Protein AF-A0A7S4UQV1-F1 (afdb_monomer_lite)

Secondary structure (DSSP, 8-state):
--GGGS-HHHHTT----HHHHHHHHHHHHHHHHS-TTS-SSTT--HHHHHHHHHTT-------TTS-HHHHHHHHHHT-SSGGGSPPHHHHHHHHHHHHT-HHHHHHHHHS--S-------HHHHHHHHTT---PPP--S--EEEEEEEEE---TT--HHHHHHHHHHHHHHHHHHHHHTTPEEEE-SSTTEEEEEESSSS--S-HHHHHHHHHHHHHHHHHHHHHHH-EEEEEE-

Structure (mmCIF, N/CA/C/O backbone):
data_AF-A0A7S4UQV1-F1
#
_entry.id   AF-A0A7S4UQV1-F1
#
loop_
_atom_site.group_PDB
_atom_site.id
_atom_site.type_symbol
_atom_site.label_atom_id
_atom_site.label_alt_id
_atom_site.label_comp_id
_atom_site.label_asym_id
_atom_site.label_entity_id
_atom_site.label_seq_id
_atom_site.pdbx_PDB_ins_code
_atom_site.Cartn_x
_atom_site.Cartn_y
_atom_site.Cartn_z
_atom_site.occupancy
_atom_site.B_iso_or_equiv
_atom_site.auth_seq_id
_atom_site.auth_comp_id
_atom_site.auth_asym_id
_atom_site.auth_atom_id
_atom_site.pdbx_PDB_model_num
ATOM 1 N N . LEU A 1 1 ? 15.194 6.986 0.035 1.00 48.56 1 LEU A N 1
ATOM 2 C CA . LEU A 1 1 ? 14.826 6.617 -1.350 1.00 48.56 1 LEU A CA 1
ATOM 3 C C . LEU A 1 1 ? 1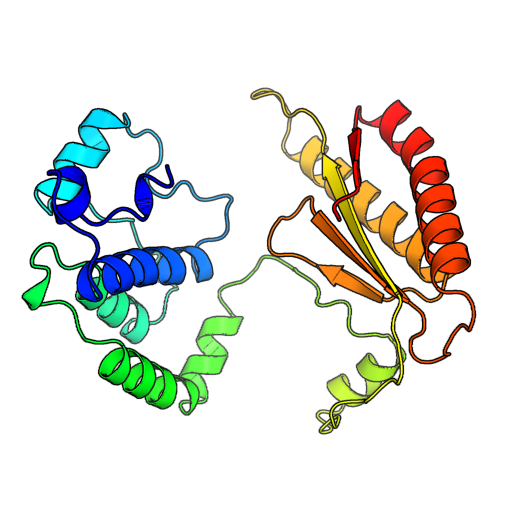4.254 5.204 -1.327 1.00 48.56 1 LEU A C 1
ATOM 5 O O . LEU A 1 1 ? 14.754 4.405 -0.539 1.00 48.56 1 LEU A O 1
ATOM 9 N N . PRO A 1 2 ? 13.208 4.894 -2.108 1.00 67.12 2 PRO A N 1
ATOM 10 C CA . PRO A 1 2 ? 12.663 3.543 -2.220 1.00 67.12 2 PRO A CA 1
ATOM 11 C C . PRO A 1 2 ? 13.603 2.674 -3.075 1.00 67.12 2 PRO A C 1
ATOM 13 O O . PRO A 1 2 ? 13.333 2.406 -4.243 1.00 67.12 2 PRO A O 1
ATOM 16 N N . PHE A 1 3 ? 14.737 2.265 -2.497 1.00 78.88 3 PHE A N 1
ATOM 17 C CA . PHE A 1 3 ? 15.844 1.626 -3.222 1.00 78.88 3 PHE A CA 1
ATOM 18 C C . PHE A 1 3 ? 15.418 0.393 -4.038 1.00 78.88 3 PHE A C 1
ATOM 20 O O . PHE A 1 3 ? 15.924 0.188 -5.133 1.00 78.88 3 PHE A O 1
ATOM 27 N N . TRP A 1 4 ? 14.439 -0.380 -3.560 1.00 85.06 4 TRP A N 1
ATOM 28 C CA . TRP A 1 4 ? 13.970 -1.605 -4.223 1.00 85.06 4 TRP A CA 1
ATOM 29 C C . TRP A 1 4 ? 13.100 -1.372 -5.462 1.00 85.06 4 TRP A C 1
ATOM 31 O O . TRP A 1 4 ? 13.071 -2.214 -6.353 1.00 85.06 4 TRP A O 1
ATOM 41 N N . TRP A 1 5 ? 12.431 -0.221 -5.545 1.00 88.88 5 TRP A N 1
ATOM 42 C CA . TRP A 1 5 ? 11.621 0.185 -6.700 1.00 88.88 5 TRP A CA 1
ATOM 43 C C . TRP A 1 5 ? 12.443 0.977 -7.720 1.00 88.88 5 TRP A C 1
ATOM 45 O O . TRP A 1 5 ? 11.931 1.358 -8.768 1.00 88.88 5 TRP A O 1
ATOM 55 N N . THR A 1 6 ? 13.712 1.255 -7.410 1.00 88.50 6 THR A N 1
ATOM 56 C CA . THR A 1 6 ? 14.593 2.022 -8.286 1.00 88.50 6 THR A CA 1
ATOM 57 C C . THR A 1 6 ? 15.119 1.112 -9.391 1.00 88.50 6 THR A C 1
ATOM 59 O O . THR A 1 6 ? 15.735 0.084 -9.116 1.00 88.50 6 THR A O 1
ATOM 62 N N . ALA A 1 7 ? 14.860 1.488 -10.642 1.00 91.50 7 ALA A N 1
ATOM 63 C CA . ALA A 1 7 ? 15.298 0.721 -11.799 1.00 91.50 7 ALA A CA 1
ATOM 64 C C . ALA A 1 7 ? 16.839 0.659 -11.895 1.00 91.50 7 ALA A C 1
ATOM 66 O O . ALA A 1 7 ? 17.503 1.625 -11.501 1.00 91.50 7 ALA A O 1
ATOM 67 N N . PRO A 1 8 ? 17.419 -0.431 -12.438 1.00 92.75 8 PRO A N 1
ATOM 68 C CA . PRO A 1 8 ? 18.864 -0.614 -12.592 1.00 92.75 8 PRO A CA 1
ATOM 69 C C . PRO A 1 8 ? 19.593 0.604 -13.166 1.00 92.75 8 PRO A C 1
ATOM 71 O O . PRO A 1 8 ? 20.590 1.053 -12.610 1.00 92.75 8 PRO A O 1
ATOM 74 N N . GLU A 1 9 ? 19.047 1.193 -14.228 1.00 92.69 9 GLU A N 1
ATOM 75 C CA . GLU A 1 9 ? 19.631 2.345 -14.909 1.00 92.69 9 GLU A CA 1
ATOM 76 C C . GLU A 1 9 ? 19.665 3.616 -14.044 1.00 92.69 9 GLU A C 1
ATOM 78 O O . GLU A 1 9 ? 20.564 4.440 -14.193 1.00 92.69 9 GLU A O 1
ATOM 83 N N . LEU A 1 10 ? 18.727 3.770 -13.103 1.00 88.75 10 LEU A N 1
ATOM 84 C CA . LEU A 1 10 ? 18.709 4.897 -12.166 1.00 88.75 10 LEU A CA 1
ATOM 85 C C . LEU A 1 10 ? 19.740 4.714 -11.049 1.00 88.75 10 LEU A C 1
ATOM 87 O O . LEU A 1 10 ? 20.306 5.694 -10.566 1.00 88.75 10 LEU A O 1
ATOM 91 N N . LEU A 1 11 ? 20.028 3.466 -10.667 1.00 87.75 11 LEU A N 1
ATOM 92 C CA . LEU A 1 11 ? 21.093 3.148 -9.711 1.00 87.75 11 LEU A CA 1
ATOM 93 C C . LEU A 1 11 ? 22.495 3.448 -10.277 1.00 87.75 11 LEU A C 1
ATOM 95 O O . LEU A 1 11 ? 23.429 3.641 -9.501 1.00 87.75 11 LEU A O 1
ATOM 99 N N . ASP A 1 12 ? 22.637 3.522 -11.604 1.00 87.38 12 ASP A N 1
ATOM 100 C CA . ASP A 1 12 ? 23.856 3.945 -12.312 1.00 87.38 12 ASP A CA 1
ATOM 101 C C . ASP A 1 12 ? 23.902 5.452 -12.633 1.00 87.38 12 ASP A C 1
ATOM 103 O O . ASP A 1 12 ? 24.779 5.916 -13.361 1.00 87.38 12 ASP A O 1
ATOM 107 N N . GLY A 1 13 ? 22.983 6.247 -12.074 1.00 84.50 13 GLY A N 1
ATOM 108 C CA . GLY A 1 13 ? 22.935 7.696 -12.300 1.00 84.50 13 GLY A CA 1
ATOM 109 C C . GLY A 1 13 ? 22.272 8.102 -13.619 1.00 84.50 13 GLY A C 1
ATOM 110 O O . GLY A 1 13 ? 22.468 9.227 -14.082 1.00 84.50 13 GLY A O 1
ATOM 111 N N . GLY A 1 14 ? 21.494 7.202 -14.227 1.00 87.75 14 GLY A N 1
ATOM 112 C CA . GLY A 1 14 ? 20.615 7.514 -15.349 1.00 87.75 14 GLY A CA 1
ATOM 113 C C . GLY A 1 14 ? 19.461 8.450 -14.971 1.00 87.75 14 GLY A C 1
ATOM 114 O O . GLY A 1 14 ? 19.306 8.868 -13.824 1.00 87.75 14 GLY A O 1
ATOM 115 N N . MET A 1 15 ? 18.635 8.786 -15.963 1.00 86.38 15 MET A N 1
ATOM 116 C CA . MET A 1 15 ? 17.478 9.670 -15.788 1.00 86.38 15 MET A CA 1
ATOM 117 C C . MET A 1 15 ? 16.171 8.882 -15.734 1.00 86.38 15 MET A C 1
ATOM 119 O O . MET A 1 15 ? 16.029 7.845 -16.384 1.00 86.38 15 MET A O 1
ATOM 123 N N . GLU A 1 16 ? 15.207 9.417 -14.986 1.00 87.44 16 GLU A N 1
ATOM 124 C CA . GLU A 1 16 ? 13.841 8.897 -14.912 1.00 87.44 16 GLU A CA 1
ATOM 125 C C . GLU A 1 16 ? 13.202 8.827 -16.305 1.00 87.44 16 GLU A C 1
ATOM 127 O O . GLU A 1 16 ? 13.374 9.711 -17.149 1.00 87.44 16 GLU A O 1
ATOM 132 N N . SER A 1 17 ? 12.468 7.747 -16.555 1.00 88.56 17 SER A N 1
ATOM 133 C CA . SER A 1 17 ? 11.806 7.481 -17.827 1.00 88.56 17 SER A CA 1
ATOM 134 C C . SER A 1 17 ? 10.557 6.625 -17.628 1.00 88.56 17 SER A C 1
ATOM 136 O O . SER A 1 17 ? 10.379 5.965 -16.606 1.00 88.56 17 SER A O 1
ATOM 138 N N . THR A 1 18 ? 9.718 6.525 -18.659 1.00 90.75 18 THR A N 1
ATOM 139 C CA . THR A 1 18 ? 8.580 5.593 -18.624 1.00 90.75 18 THR A CA 1
ATOM 140 C C . THR A 1 18 ? 9.029 4.143 -18.404 1.00 90.75 18 THR A C 1
ATOM 142 O O . THR A 1 18 ? 8.316 3.371 -17.773 1.00 90.75 18 THR A O 1
ATOM 145 N N . ALA A 1 19 ? 10.217 3.756 -18.879 1.00 90.88 19 ALA A N 1
ATOM 146 C CA . ALA A 1 19 ? 10.743 2.412 -18.657 1.00 90.88 19 ALA A CA 1
ATOM 147 C C . ALA A 1 19 ? 11.152 2.182 -17.193 1.00 90.88 19 ALA A C 1
ATOM 149 O O . ALA A 1 19 ? 10.976 1.070 -16.686 1.00 90.88 19 ALA A O 1
ATOM 150 N N . SER A 1 20 ? 11.658 3.206 -16.495 1.00 89.50 20 SER A N 1
ATOM 151 C CA . SER A 1 20 ? 11.947 3.099 -15.059 1.00 89.50 20 SER A CA 1
ATOM 152 C C . SER A 1 20 ? 10.664 3.014 -14.230 1.00 89.50 20 SER A C 1
ATOM 154 O O . SER A 1 20 ? 10.618 2.257 -13.262 1.00 89.50 20 SER A O 1
ATOM 156 N N . ASP A 1 21 ? 9.593 3.694 -14.653 1.00 89.50 21 ASP A N 1
ATOM 157 C CA . ASP A 1 21 ? 8.272 3.569 -14.021 1.00 89.50 21 ASP A CA 1
ATOM 158 C C . ASP A 1 21 ? 7.690 2.158 -14.192 1.00 89.50 21 ASP A C 1
ATOM 160 O O . ASP A 1 21 ? 7.108 1.606 -13.259 1.00 89.50 21 ASP A O 1
ATOM 164 N N . VAL A 1 22 ? 7.877 1.539 -15.363 1.00 93.38 22 VAL A N 1
ATOM 165 C CA . VAL A 1 22 ? 7.459 0.148 -15.615 1.00 93.38 22 VAL A CA 1
ATOM 166 C C . VAL A 1 22 ? 8.206 -0.835 -14.708 1.00 93.38 22 VAL A C 1
ATOM 168 O O . VAL A 1 22 ? 7.600 -1.780 -14.199 1.00 93.38 22 VAL A O 1
ATOM 171 N N . TYR A 1 23 ? 9.493 -0.598 -14.441 1.00 93.88 23 TYR A N 1
ATOM 172 C CA . TYR A 1 23 ? 10.240 -1.399 -13.470 1.00 93.88 23 TYR A CA 1
ATOM 173 C C . TYR A 1 23 ? 9.646 -1.265 -12.064 1.00 93.88 23 TYR A C 1
ATOM 175 O O . TYR A 1 23 ? 9.352 -2.272 -11.419 1.00 93.88 23 TYR A O 1
ATOM 183 N N . ALA A 1 24 ? 9.417 -0.031 -11.601 1.00 90.38 24 ALA A N 1
ATOM 184 C CA . ALA A 1 24 ? 8.807 0.218 -10.296 1.00 90.38 24 ALA A CA 1
ATOM 185 C C . ALA A 1 24 ? 7.421 -0.441 -10.188 1.00 90.38 24 ALA A C 1
ATOM 187 O O . ALA A 1 24 ? 7.096 -1.038 -9.161 1.00 90.38 24 ALA A O 1
ATOM 188 N N . TYR A 1 25 ? 6.644 -0.412 -11.274 1.00 91.00 25 TYR A N 1
ATOM 189 C CA . TYR A 1 25 ? 5.347 -1.073 -11.367 1.00 91.00 25 TYR A CA 1
ATOM 190 C C . TYR A 1 25 ? 5.436 -2.597 -11.201 1.00 91.00 25 TYR A C 1
ATOM 192 O O . TYR A 1 25 ? 4.580 -3.180 -10.540 1.00 91.00 25 TYR A O 1
ATOM 200 N N . ALA A 1 26 ? 6.478 -3.249 -11.725 1.00 93.12 26 ALA A N 1
ATOM 201 C CA . ALA A 1 26 ? 6.707 -4.682 -11.521 1.00 93.12 26 ALA A CA 1
ATOM 202 C C . ALA A 1 26 ? 6.906 -5.029 -10.038 1.00 93.12 26 ALA A C 1
ATOM 204 O O . ALA A 1 26 ? 6.344 -6.004 -9.543 1.00 93.12 26 ALA A O 1
ATOM 205 N N . ILE A 1 27 ? 7.676 -4.204 -9.320 1.00 90.06 27 ILE A N 1
ATOM 206 C CA . ILE A 1 27 ? 7.906 -4.368 -7.880 1.00 90.06 27 ILE A CA 1
ATOM 207 C C . ILE A 1 27 ? 6.605 -4.132 -7.107 1.00 90.06 27 ILE A C 1
ATOM 209 O O . ILE A 1 27 ? 6.276 -4.903 -6.211 1.00 90.06 27 ILE A O 1
ATOM 213 N N . THR A 1 28 ? 5.802 -3.140 -7.501 1.00 85.94 28 THR A N 1
ATOM 214 C CA . THR A 1 28 ? 4.465 -2.938 -6.926 1.00 85.94 28 THR A CA 1
ATOM 215 C C . THR A 1 28 ? 3.537 -4.125 -7.185 1.00 85.94 28 THR A C 1
ATOM 217 O O . THR A 1 28 ? 2.843 -4.552 -6.267 1.00 85.94 28 THR A O 1
ATOM 220 N N . LEU A 1 29 ? 3.524 -4.693 -8.397 1.00 84.06 29 LEU A N 1
ATOM 221 C CA . LEU A 1 29 ? 2.762 -5.910 -8.692 1.00 84.06 29 LEU A CA 1
ATOM 222 C C . LEU A 1 29 ? 3.207 -7.069 -7.799 1.00 84.06 29 LEU A C 1
ATOM 224 O O . LEU A 1 29 ? 2.356 -7.763 -7.252 1.00 84.06 29 LEU A O 1
ATOM 228 N N . TRP A 1 30 ? 4.514 -7.245 -7.601 1.00 86.75 30 TRP A N 1
ATOM 229 C CA . TRP A 1 30 ? 5.052 -8.258 -6.697 1.00 86.75 30 TRP A CA 1
ATOM 230 C C . TRP A 1 30 ? 4.515 -8.095 -5.268 1.00 86.75 30 TRP A C 1
ATOM 232 O O . TRP A 1 30 ? 4.050 -9.073 -4.679 1.00 86.75 30 TRP A O 1
ATOM 242 N N . GLU A 1 31 ? 4.490 -6.869 -4.737 1.00 82.31 31 GLU A N 1
ATOM 243 C CA . GLU A 1 31 ? 3.969 -6.576 -3.391 1.00 82.31 31 GLU A CA 1
ATOM 244 C C . GLU A 1 31 ? 2.482 -6.913 -3.225 1.00 82.31 31 GLU A C 1
ATOM 246 O O . GLU A 1 31 ? 2.050 -7.260 -2.125 1.00 82.31 31 GLU A O 1
ATOM 251 N N . LEU A 1 32 ? 1.682 -6.830 -4.295 1.00 78.00 32 LEU A N 1
ATOM 252 C CA . LEU A 1 32 ? 0.261 -7.191 -4.231 1.00 78.00 32 LEU A CA 1
ATOM 253 C C . LEU A 1 32 ? 0.061 -8.677 -3.918 1.00 78.00 32 LEU A C 1
ATOM 255 O O . LEU A 1 32 ? -0.920 -9.035 -3.268 1.00 78.00 32 LEU A O 1
ATOM 259 N N . PHE A 1 33 ? 0.985 -9.528 -4.366 1.00 76.62 33 PHE A N 1
ATOM 260 C CA . PHE A 1 33 ? 0.929 -10.973 -4.153 1.00 76.62 33 PHE A CA 1
ATOM 261 C C . PHE A 1 33 ? 1.744 -11.447 -2.947 1.00 76.62 33 PHE A C 1
ATOM 263 O O . PHE A 1 33 ? 1.498 -12.541 -2.445 1.00 76.62 33 PHE A O 1
ATOM 270 N N . HIS A 1 34 ? 2.671 -10.627 -2.449 1.00 72.06 34 HIS A N 1
ATOM 271 C CA . HIS A 1 34 ? 3.541 -10.954 -1.321 1.00 72.06 34 HIS A CA 1
ATOM 272 C C . HIS A 1 34 ? 3.330 -9.922 -0.204 1.00 72.06 34 HIS A C 1
ATOM 274 O O . HIS A 1 34 ? 4.001 -8.887 -0.182 1.00 72.06 34 HIS A O 1
ATOM 280 N N . PRO A 1 35 ? 2.389 -10.174 0.730 1.00 61.44 35 PRO A N 1
ATOM 281 C CA . PRO A 1 35 ? 2.087 -9.251 1.818 1.00 61.44 35 PRO A CA 1
ATOM 282 C C . PRO A 1 35 ? 3.334 -8.869 2.625 1.00 61.44 35 PRO A C 1
ATOM 284 O O . PRO A 1 35 ? 4.269 -9.653 2.769 1.00 61.44 35 PRO A O 1
ATOM 287 N N . ARG A 1 36 ? 3.306 -7.674 3.229 1.00 52.22 36 ARG A N 1
ATOM 288 C CA . ARG A 1 36 ? 4.444 -6.985 3.876 1.00 52.22 36 ARG A CA 1
ATOM 289 C C . ARG A 1 36 ? 5.178 -7.711 5.018 1.00 52.22 36 ARG A C 1
ATOM 291 O O . ARG A 1 36 ? 6.138 -7.157 5.542 1.00 52.22 36 ARG A O 1
ATOM 298 N N . THR A 1 37 ? 4.780 -8.918 5.415 1.00 52.94 37 THR A N 1
ATOM 299 C CA . THR A 1 37 ? 5.629 -9.791 6.248 1.00 52.94 37 THR A CA 1
ATOM 300 C C . THR A 1 37 ? 6.813 -10.370 5.467 1.00 52.94 37 THR A C 1
ATOM 302 O O . THR A 1 37 ? 7.780 -10.820 6.077 1.00 52.94 37 THR A O 1
ATOM 305 N N . SER A 1 38 ? 6.763 -10.344 4.134 1.00 60.50 38 SER A N 1
ATOM 306 C CA . SER A 1 38 ? 7.838 -10.803 3.256 1.00 60.50 38 SER A CA 1
ATOM 307 C C . SER A 1 38 ? 8.789 -9.649 2.926 1.00 60.50 38 SER A C 1
ATOM 309 O O . SER A 1 38 ? 8.396 -8.672 2.290 1.00 60.50 38 SER A O 1
ATOM 311 N N . SER A 1 39 ? 10.055 -9.748 3.344 1.00 75.12 39 SER A N 1
ATOM 312 C CA . SER A 1 39 ? 11.108 -8.862 2.826 1.00 75.12 39 SER A CA 1
ATOM 313 C C . SER A 1 39 ? 11.304 -9.133 1.331 1.00 75.12 39 SER A C 1
ATOM 315 O O . SER A 1 39 ? 11.393 -10.296 0.944 1.00 75.12 39 SER A O 1
ATOM 317 N N . ILE A 1 40 ? 11.415 -8.080 0.507 1.00 78.81 40 ILE A N 1
ATOM 318 C CA . ILE A 1 40 ? 11.695 -8.197 -0.941 1.00 78.81 40 ILE A CA 1
ATOM 319 C C . ILE A 1 40 ? 12.990 -8.999 -1.172 1.00 78.81 40 ILE A C 1
ATOM 321 O O . ILE A 1 40 ? 13.058 -9.841 -2.065 1.00 78.81 40 ILE A O 1
ATOM 325 N N . TYR A 1 41 ? 13.993 -8.769 -0.317 1.00 83.69 41 TYR A N 1
ATOM 326 C CA . TYR A 1 41 ? 15.263 -9.493 -0.290 1.00 83.69 41 TYR A CA 1
ATOM 327 C C . TYR A 1 41 ? 15.605 -9.858 1.168 1.00 83.69 41 TYR A C 1
ATOM 329 O O . TYR A 1 41 ? 16.181 -9.040 1.893 1.00 83.69 41 TYR A O 1
ATOM 337 N N . PRO A 1 42 ? 15.193 -11.037 1.672 1.00 75.81 42 PRO A N 1
ATOM 338 C CA . PRO A 1 42 ? 15.458 -11.430 3.055 1.00 75.81 42 PRO A CA 1
ATOM 339 C C . PRO A 1 42 ? 16.959 -11.654 3.282 1.00 75.81 42 PRO A C 1
ATOM 341 O O . PRO A 1 42 ? 17.624 -12.284 2.464 1.00 75.81 42 PRO A O 1
ATOM 344 N N . ASN A 1 43 ? 17.484 -11.169 4.413 1.00 73.00 43 ASN A N 1
ATOM 345 C CA . ASN A 1 43 ? 18.883 -11.343 4.839 1.00 73.00 43 ASN A CA 1
ATOM 346 C C . ASN A 1 43 ? 19.949 -10.786 3.873 1.00 73.00 43 ASN A C 1
ATOM 348 O O . ASN A 1 43 ? 21.095 -11.229 3.909 1.00 73.00 43 ASN A O 1
ATOM 352 N N . ALA A 1 44 ? 19.589 -9.835 3.008 1.00 73.75 44 ALA A N 1
ATOM 353 C CA . ALA A 1 44 ? 20.489 -9.325 1.982 1.00 73.75 44 ALA A CA 1
ATOM 354 C C . ALA A 1 44 ? 21.156 -8.001 2.404 1.00 73.75 44 ALA A C 1
ATOM 356 O O . ALA A 1 44 ? 20.499 -7.080 2.896 1.00 73.75 44 ALA A O 1
ATOM 357 N N . GLU A 1 45 ? 22.471 -7.887 2.201 1.00 86.81 45 GLU A N 1
ATOM 358 C CA . GLU A 1 45 ? 23.206 -6.639 2.425 1.00 86.81 45 GLU A CA 1
ATOM 359 C C . GLU A 1 45 ? 22.841 -5.622 1.332 1.00 86.81 45 GLU A C 1
ATOM 361 O O . GLU A 1 45 ? 22.926 -5.927 0.140 1.00 86.81 45 GLU A O 1
ATOM 366 N N . LEU A 1 46 ? 22.438 -4.404 1.719 1.00 83.19 46 LEU A N 1
ATOM 367 C CA . LEU A 1 46 ? 21.878 -3.399 0.802 1.00 83.19 46 LEU A CA 1
ATOM 368 C C . LEU A 1 46 ? 22.763 -3.149 -0.430 1.00 83.19 46 LEU A C 1
ATOM 370 O O . LEU A 1 46 ? 22.280 -3.251 -1.553 1.00 83.19 46 LEU A O 1
ATOM 374 N N . LEU A 1 47 ? 24.051 -2.849 -0.240 1.00 88.75 47 LEU A N 1
ATOM 375 C CA . LEU A 1 47 ? 24.952 -2.504 -1.348 1.00 88.75 47 LEU A CA 1
ATOM 376 C C . LEU A 1 47 ? 25.191 -3.686 -2.294 1.00 88.75 47 LEU A C 1
ATOM 378 O O . LEU A 1 47 ? 25.150 -3.515 -3.510 1.00 88.75 47 LEU A O 1
ATOM 382 N N . GLN A 1 48 ? 25.383 -4.885 -1.740 1.00 91.00 48 GLN A N 1
ATOM 383 C CA . GLN A 1 48 ? 25.540 -6.104 -2.530 1.00 91.00 48 GLN A CA 1
ATOM 384 C C . GLN A 1 48 ? 24.276 -6.400 -3.346 1.00 91.00 48 GLN A C 1
ATOM 386 O O . GLN A 1 48 ? 24.357 -6.713 -4.530 1.00 91.00 48 GLN A O 1
ATOM 391 N N . THR A 1 49 ? 23.105 -6.249 -2.728 1.00 89.19 49 THR A N 1
ATOM 392 C CA . THR A 1 49 ? 21.805 -6.480 -3.369 1.00 89.19 49 THR A CA 1
ATOM 393 C C . THR A 1 49 ? 21.592 -5.526 -4.537 1.00 89.19 49 THR A C 1
ATOM 395 O O . THR A 1 49 ? 21.222 -5.962 -5.625 1.00 89.19 49 THR A O 1
ATOM 398 N N . LEU A 1 50 ? 21.863 -4.233 -4.338 1.00 89.69 50 LEU A N 1
ATOM 399 C CA . LEU A 1 50 ? 21.747 -3.234 -5.398 1.00 89.69 50 LEU A CA 1
ATOM 400 C C . LEU A 1 50 ? 22.682 -3.548 -6.569 1.00 89.69 50 LEU A C 1
ATOM 402 O O . LEU A 1 50 ? 22.260 -3.464 -7.717 1.00 89.69 50 LEU A O 1
ATOM 406 N N . GLU A 1 51 ? 23.914 -3.979 -6.298 1.00 90.88 51 GLU A N 1
ATOM 407 C CA . GLU A 1 51 ? 24.863 -4.357 -7.348 1.00 90.88 51 GLU A CA 1
ATOM 408 C C . GLU A 1 51 ? 24.394 -5.585 -8.151 1.00 90.88 51 GLU A C 1
ATOM 410 O O . GLU A 1 51 ? 24.484 -5.595 -9.379 1.00 90.88 51 GLU A O 1
ATOM 415 N N . LEU A 1 52 ? 23.812 -6.590 -7.492 1.00 90.88 52 LEU A N 1
ATOM 416 C CA . LEU A 1 52 ? 23.231 -7.753 -8.175 1.00 90.88 52 LEU A CA 1
ATOM 417 C C . LEU A 1 52 ? 21.985 -7.385 -8.999 1.00 90.88 52 LEU A C 1
ATOM 419 O O . LEU A 1 52 ? 21.802 -7.893 -10.109 1.00 90.88 52 LEU A O 1
ATOM 423 N N . ILE A 1 53 ? 21.140 -6.478 -8.496 1.00 91.06 53 ILE A N 1
ATOM 424 C CA . ILE A 1 53 ? 19.976 -5.958 -9.233 1.00 91.06 53 ILE A CA 1
ATOM 425 C C . ILE A 1 53 ? 20.431 -5.256 -10.511 1.00 91.06 53 ILE A C 1
ATOM 427 O O . ILE A 1 53 ? 19.880 -5.538 -11.581 1.00 91.06 53 ILE A O 1
ATOM 431 N N . LYS A 1 54 ? 21.452 -4.393 -10.403 1.00 90.12 54 LYS A N 1
ATOM 432 C CA . LYS A 1 54 ? 22.038 -3.654 -11.529 1.00 90.12 54 LYS A CA 1
ATOM 433 C C . LYS A 1 54 ? 22.546 -4.580 -12.629 1.00 90.12 54 LYS A C 1
ATOM 435 O O . LYS A 1 54 ? 22.285 -4.340 -13.803 1.00 90.12 54 LYS A O 1
ATOM 440 N N . ARG A 1 55 ? 23.204 -5.678 -12.248 1.00 89.44 55 ARG A N 1
ATOM 441 C CA . ARG A 1 55 ? 23.701 -6.701 -13.185 1.00 89.44 55 ARG A CA 1
ATOM 442 C C . ARG A 1 55 ? 22.605 -7.589 -13.770 1.00 89.44 55 ARG A C 1
ATOM 444 O O . ARG A 1 55 ? 22.866 -8.362 -14.685 1.00 89.44 55 ARG A O 1
ATOM 451 N N . GLY A 1 56 ? 21.376 -7.491 -13.264 1.00 89.00 56 GLY A N 1
ATOM 452 C CA . GLY A 1 56 ? 20.289 -8.376 -13.672 1.00 89.00 56 GLY A CA 1
ATOM 453 C C . GLY A 1 56 ? 20.363 -9.777 -13.075 1.00 89.00 56 GLY A C 1
ATOM 454 O O . GLY A 1 56 ? 19.631 -10.653 -13.519 1.00 89.00 56 GLY A O 1
ATOM 455 N N . GLU A 1 57 ? 21.234 -9.989 -12.092 1.00 89.56 57 GLU A N 1
ATOM 456 C CA . GLU A 1 57 ? 21.494 -11.295 -11.478 1.00 89.56 57 GLU A CA 1
ATOM 457 C C . GLU A 1 57 ? 20.519 -11.604 -10.336 1.00 89.56 57 GLU A C 1
ATOM 459 O O . GLU A 1 57 ? 20.392 -12.752 -9.917 1.00 89.56 57 GLU A O 1
ATOM 464 N N . LEU A 1 58 ? 19.813 -10.585 -9.835 1.00 89.88 58 LEU A N 1
ATOM 465 C CA . LEU A 1 58 ? 18.881 -10.722 -8.725 1.00 89.88 58 LEU A CA 1
ATOM 466 C C . LEU A 1 58 ? 17.559 -9.999 -8.993 1.00 89.88 58 LEU A C 1
ATOM 468 O O . LEU A 1 58 ? 17.521 -8.829 -9.386 1.00 89.88 58 LEU A O 1
ATOM 472 N N . ARG A 1 59 ? 16.458 -10.704 -8.732 1.00 91.81 59 ARG A N 1
ATOM 473 C CA . ARG A 1 59 ? 15.079 -10.201 -8.721 1.00 91.81 59 ARG A CA 1
ATOM 474 C C . ARG A 1 59 ? 14.335 -10.782 -7.513 1.00 91.81 59 ARG A C 1
ATOM 476 O O . ARG A 1 59 ? 14.804 -11.780 -6.964 1.00 91.81 59 ARG A O 1
ATOM 483 N N . PRO A 1 60 ? 13.237 -10.152 -7.061 1.00 89.56 60 PRO A N 1
ATOM 484 C CA . PRO A 1 60 ? 12.427 -10.690 -5.973 1.00 89.56 60 PRO A CA 1
ATOM 485 C C . PRO A 1 60 ? 11.958 -12.115 -6.288 1.00 89.56 60 PRO A C 1
ATOM 487 O O . PRO A 1 60 ? 11.569 -12.412 -7.419 1.00 89.56 60 PRO A O 1
ATOM 490 N N . MET A 1 61 ? 11.991 -12.998 -5.291 1.00 88.38 61 MET A N 1
ATOM 491 C CA . MET A 1 61 ? 11.463 -14.357 -5.431 1.00 88.38 61 MET A CA 1
ATOM 492 C C . MET A 1 61 ? 9.936 -14.302 -5.514 1.00 88.38 61 MET A C 1
ATOM 494 O O . MET A 1 61 ? 9.311 -13.612 -4.713 1.00 88.38 61 MET A O 1
ATOM 498 N N . ILE A 1 62 ? 9.339 -15.020 -6.465 1.00 86.69 62 ILE A N 1
ATOM 499 C CA . ILE A 1 62 ? 7.884 -15.107 -6.616 1.00 86.69 62 ILE A CA 1
ATOM 500 C C . ILE A 1 62 ? 7.406 -16.480 -6.136 1.00 86.69 62 ILE A C 1
ATOM 502 O O . ILE A 1 62 ? 7.976 -17.499 -6.521 1.00 86.69 62 ILE A O 1
ATOM 506 N N . ASP A 1 63 ? 6.373 -16.494 -5.298 1.00 80.50 63 ASP A N 1
ATOM 507 C CA . ASP A 1 63 ? 5.672 -17.701 -4.861 1.00 80.50 63 ASP A CA 1
ATOM 508 C C . ASP A 1 63 ? 4.914 -18.360 -6.033 1.00 80.50 63 ASP A C 1
ATOM 510 O O . ASP A 1 63 ? 4.324 -17.682 -6.876 1.00 80.50 63 ASP A O 1
ATOM 514 N N . GLU A 1 64 ? 4.895 -19.694 -6.077 1.00 78.62 64 GLU A N 1
ATOM 515 C CA . GLU A 1 64 ? 4.205 -20.478 -7.114 1.00 78.62 64 GLU A CA 1
ATOM 516 C C . GLU A 1 64 ? 2.675 -20.298 -7.100 1.00 78.62 64 GLU A C 1
ATOM 518 O O . GLU A 1 64 ? 1.996 -20.612 -8.077 1.00 78.62 64 GLU A O 1
ATOM 523 N N . SER A 1 65 ? 2.114 -19.782 -6.003 1.00 75.88 65 SER A N 1
ATOM 524 C CA . SER A 1 65 ? 0.693 -19.442 -5.881 1.00 75.88 65 SER A CA 1
ATOM 525 C C . SER A 1 65 ? 0.277 -18.219 -6.704 1.00 75.88 65 SER A C 1
ATOM 527 O O . SER A 1 65 ? -0.923 -17.996 -6.902 1.00 75.88 65 SER A O 1
ATOM 529 N N . VAL A 1 66 ? 1.233 -17.427 -7.200 1.00 81.50 66 VAL A N 1
ATOM 530 C CA . VAL A 1 66 ? 0.950 -16.315 -8.109 1.00 81.50 66 VAL A CA 1
ATOM 531 C C . VAL A 1 66 ? 0.584 -16.868 -9.491 1.00 81.50 66 VAL A C 1
ATOM 533 O O . VAL A 1 66 ? 1.301 -17.720 -10.013 1.00 81.50 66 VAL A O 1
ATOM 536 N N . PRO A 1 67 ? -0.506 -16.394 -10.130 1.00 84.94 67 PRO A N 1
ATOM 537 C CA . PRO A 1 67 ? -0.858 -16.827 -11.480 1.00 84.94 67 PRO A CA 1
ATOM 538 C C . PRO A 1 67 ? 0.309 -16.654 -12.460 1.00 84.94 67 PRO A C 1
ATOM 540 O O . PRO A 1 67 ? 0.922 -15.585 -12.511 1.00 84.94 67 PRO A O 1
ATOM 543 N N . SER A 1 68 ? 0.600 -17.682 -13.260 1.00 89.06 68 SER A N 1
ATOM 544 C CA . SER A 1 68 ? 1.751 -17.704 -14.174 1.00 89.06 68 SER A CA 1
ATOM 545 C C . SER A 1 68 ? 1.753 -16.530 -15.151 1.00 89.06 68 SER A C 1
ATOM 547 O O . SER A 1 68 ? 2.803 -15.969 -15.441 1.00 89.06 68 SER A O 1
ATOM 549 N N . GLU A 1 69 ? 0.577 -16.093 -15.596 1.00 89.25 69 GLU A N 1
ATOM 550 C CA . GLU A 1 69 ? 0.422 -14.955 -16.503 1.00 89.25 69 GLU A CA 1
ATOM 551 C C . GLU A 1 69 ? 0.892 -13.639 -15.854 1.00 89.25 69 GLU A C 1
ATOM 553 O O . GLU A 1 69 ? 1.441 -12.756 -16.511 1.00 89.25 69 GLU A O 1
ATOM 558 N N . ILE A 1 70 ? 0.725 -13.518 -14.535 1.00 89.31 70 ILE A N 1
ATOM 559 C CA . ILE A 1 70 ? 1.192 -12.367 -13.762 1.00 89.31 70 ILE A CA 1
ATOM 560 C C . ILE A 1 70 ? 2.688 -12.469 -13.469 1.00 89.31 70 ILE A C 1
ATOM 562 O O . ILE A 1 70 ? 3.381 -11.453 -13.522 1.00 89.31 70 ILE A O 1
ATOM 566 N N . ILE A 1 71 ? 3.201 -13.677 -13.219 1.00 90.81 71 ILE A N 1
ATOM 567 C CA . ILE A 1 71 ? 4.643 -13.936 -13.107 1.00 90.81 71 ILE A CA 1
ATOM 568 C C . ILE A 1 71 ? 5.351 -13.502 -14.397 1.00 90.81 71 ILE A C 1
ATOM 570 O O . ILE A 1 71 ? 6.308 -12.729 -14.351 1.00 90.81 71 ILE A O 1
ATOM 574 N N . GLU A 1 72 ? 4.849 -13.928 -15.556 1.00 94.00 72 GLU A N 1
ATOM 575 C CA . GLU A 1 72 ? 5.389 -13.550 -16.865 1.00 94.00 72 GLU A CA 1
ATOM 576 C C . GLU A 1 72 ? 5.360 -12.034 -17.086 1.00 94.00 72 GLU A C 1
ATOM 578 O O . GLU A 1 72 ? 6.364 -11.452 -17.508 1.00 94.00 72 GLU A O 1
ATOM 583 N N . LEU A 1 73 ? 4.245 -11.376 -16.752 1.00 93.38 73 LEU A N 1
ATOM 584 C CA . LEU A 1 73 ? 4.124 -9.924 -16.857 1.00 93.38 73 LEU A CA 1
ATOM 585 C C . LEU A 1 73 ? 5.126 -9.201 -15.946 1.00 93.38 73 LEU A C 1
ATOM 587 O O . LEU A 1 73 ? 5.771 -8.250 -16.391 1.00 93.38 73 LEU A O 1
ATOM 591 N N . MET A 1 74 ? 5.304 -9.655 -14.700 1.00 94.06 74 MET A N 1
ATOM 592 C CA . MET A 1 74 ? 6.324 -9.113 -13.795 1.00 94.06 74 MET A CA 1
ATOM 593 C C . MET A 1 74 ? 7.727 -9.277 -14.388 1.00 94.06 74 MET A C 1
ATOM 595 O O . MET A 1 74 ? 8.487 -8.306 -14.424 1.00 94.06 74 MET A O 1
ATOM 599 N N . HIS A 1 75 ? 8.041 -10.459 -14.935 1.00 95.19 75 HIS A N 1
ATOM 600 C CA . HIS A 1 75 ? 9.329 -10.731 -15.576 1.00 95.19 75 HIS A CA 1
ATOM 601 C C . HIS A 1 75 ? 9.651 -9.801 -16.739 1.00 95.19 75 HIS A C 1
ATOM 603 O O . HIS A 1 75 ? 10.785 -9.328 -16.849 1.00 95.19 75 HIS A O 1
ATOM 609 N N . GLN A 1 76 ? 8.658 -9.494 -17.567 1.00 96.19 76 GLN A N 1
ATOM 610 C CA . GLN A 1 76 ? 8.810 -8.533 -18.655 1.00 96.19 76 GLN A CA 1
ATOM 611 C C . GLN A 1 76 ? 9.015 -7.106 -18.122 1.00 96.19 76 GLN A C 1
ATOM 613 O O . GLN A 1 76 ? 9.903 -6.390 -18.589 1.00 96.19 76 GLN A O 1
ATOM 618 N N . CYS A 1 77 ? 8.235 -6.693 -17.118 1.00 95.25 77 CYS A N 1
ATOM 619 C CA . CYS A 1 77 ? 8.278 -5.333 -16.578 1.00 95.25 77 CYS A CA 1
ATOM 620 C C . CYS A 1 77 ? 9.592 -5.004 -15.842 1.00 95.25 77 CYS A C 1
ATOM 622 O O . CYS A 1 77 ? 10.056 -3.869 -15.928 1.00 95.25 77 CYS A O 1
ATOM 624 N N . TRP A 1 78 ? 10.242 -5.965 -15.172 1.00 94.88 78 TRP A N 1
ATOM 625 C CA . TRP A 1 78 ? 11.520 -5.736 -14.471 1.00 94.88 78 TRP A CA 1
ATOM 626 C C . TRP A 1 78 ? 12.770 -6.212 -15.230 1.00 94.88 78 TRP A C 1
ATOM 628 O O . TRP A 1 78 ? 13.816 -6.482 -14.622 1.00 94.88 78 TRP A O 1
ATOM 638 N N . SER A 1 79 ? 12.680 -6.346 -16.556 1.00 94.75 79 SER A N 1
ATOM 639 C CA . SER A 1 79 ? 13.835 -6.656 -17.409 1.00 94.75 79 SER A CA 1
ATOM 640 C C . SER A 1 79 ? 15.007 -5.700 -17.138 1.00 94.75 79 SER A C 1
ATOM 642 O O . SER A 1 79 ? 14.813 -4.498 -16.936 1.00 94.75 79 SER A O 1
ATOM 644 N N . SER A 1 80 ? 16.236 -6.224 -17.144 1.00 91.44 80 SER A N 1
ATOM 645 C CA . SER A 1 80 ? 17.453 -5.410 -16.991 1.00 91.44 80 SER A CA 1
ATOM 646 C C . SER A 1 80 ? 17.618 -4.412 -18.135 1.00 91.44 80 SER A C 1
ATOM 648 O O . SER A 1 80 ? 17.978 -3.267 -17.894 1.00 91.44 80 SER A O 1
ATOM 650 N N . ALA A 1 81 ? 17.287 -4.827 -19.360 1.00 93.00 81 ALA A N 1
ATOM 651 C CA . ALA A 1 81 ? 17.238 -3.947 -20.521 1.00 93.00 81 ALA A CA 1
ATOM 652 C C . ALA A 1 81 ? 15.936 -3.132 -20.495 1.00 93.00 81 ALA A C 1
ATOM 654 O O . ALA A 1 81 ? 14.846 -3.710 -20.593 1.00 93.00 81 ALA A O 1
ATOM 655 N N . ALA A 1 82 ? 16.050 -1.810 -20.347 1.00 94.00 82 ALA A N 1
ATOM 656 C CA . ALA A 1 82 ? 14.918 -0.890 -20.228 1.00 94.00 82 ALA A CA 1
ATOM 657 C C . ALA A 1 82 ? 14.024 -0.901 -21.479 1.00 94.00 82 ALA A C 1
ATOM 659 O O . ALA A 1 82 ? 12.801 -0.866 -21.378 1.00 94.00 82 ALA A O 1
ATOM 660 N N . GLU A 1 83 ? 14.629 -1.040 -22.654 1.00 94.94 83 GLU A N 1
ATOM 661 C CA . GLU A 1 83 ? 13.980 -1.139 -23.961 1.00 94.94 83 GLU A CA 1
ATOM 662 C C . GLU A 1 83 ? 13.212 -2.449 -24.177 1.00 94.94 83 GLU A C 1
ATOM 664 O O . GLU A 1 83 ? 12.342 -2.517 -25.041 1.00 94.94 83 GLU A O 1
ATOM 669 N N . SER A 1 84 ? 13.520 -3.490 -23.396 1.00 95.94 84 SER A N 1
ATOM 670 C CA . SER A 1 84 ? 12.803 -4.771 -23.450 1.00 95.94 84 SER A CA 1
ATOM 671 C C . SER A 1 84 ? 11.552 -4.780 -22.568 1.00 95.94 84 SER A C 1
ATOM 673 O O . SER A 1 84 ? 10.779 -5.736 -22.615 1.00 95.94 84 SER A O 1
ATOM 675 N N . ARG A 1 85 ? 11.346 -3.738 -21.751 1.00 97.38 85 ARG A N 1
ATOM 676 C CA . ARG A 1 85 ? 10.169 -3.618 -20.887 1.00 97.38 85 ARG A CA 1
ATOM 677 C C . ARG A 1 85 ? 8.951 -3.199 -21.724 1.00 97.38 85 ARG A C 1
ATOM 679 O O . ARG A 1 85 ? 9.069 -2.314 -22.576 1.00 97.38 85 ARG A O 1
ATOM 686 N N . PRO A 1 86 ? 7.764 -3.784 -21.495 1.00 96.81 86 PRO A N 1
ATOM 687 C CA . PRO A 1 86 ? 6.554 -3.388 -22.201 1.00 96.81 86 PRO A CA 1
ATOM 688 C C . PRO A 1 86 ? 6.120 -1.979 -21.783 1.00 96.81 86 PRO A C 1
ATOM 690 O O . PRO A 1 86 ? 6.236 -1.592 -20.624 1.00 96.81 86 PRO A O 1
ATOM 693 N N . GLY A 1 87 ? 5.552 -1.208 -22.709 1.00 92.50 87 GLY A N 1
ATOM 694 C CA . GLY A 1 87 ? 4.910 0.060 -22.353 1.00 92.50 87 GLY A CA 1
ATOM 695 C C . GLY A 1 87 ? 3.599 -0.160 -21.588 1.00 92.50 87 GLY A C 1
ATOM 696 O O . GLY A 1 87 ? 2.913 -1.162 -21.797 1.00 92.50 87 GLY A O 1
ATOM 697 N N . PHE A 1 88 ? 3.182 0.814 -20.772 1.00 91.31 88 PHE A N 1
ATOM 698 C CA . PHE A 1 88 ? 1.946 0.723 -19.976 1.00 91.31 88 PHE A CA 1
ATOM 699 C C . PHE A 1 88 ? 0.689 0.370 -20.782 1.00 91.31 88 PHE A C 1
ATOM 701 O O . PHE A 1 88 ? -0.171 -0.341 -20.277 1.00 91.31 88 PHE A O 1
ATOM 708 N N . SER A 1 89 ? 0.585 0.802 -22.043 1.00 90.25 89 SER A N 1
ATOM 709 C CA . SER A 1 89 ? -0.538 0.417 -22.913 1.00 90.25 89 SER A CA 1
ATOM 710 C C . SER A 1 89 ? -0.632 -1.107 -23.098 1.00 90.25 89 SER A C 1
ATOM 712 O O . SER A 1 89 ? -1.713 -1.683 -22.986 1.00 90.25 89 SER A O 1
ATOM 714 N N . ALA A 1 90 ? 0.503 -1.784 -23.304 1.00 92.00 90 ALA A N 1
ATOM 715 C CA . ALA A 1 90 ? 0.549 -3.241 -23.419 1.00 92.00 90 ALA A CA 1
ATOM 716 C C . ALA A 1 90 ? 0.213 -3.924 -22.084 1.00 92.00 90 ALA A C 1
ATOM 718 O O . ALA A 1 90 ? -0.583 -4.860 -22.064 1.00 92.00 90 ALA A O 1
ATOM 719 N N . ILE A 1 91 ? 0.740 -3.398 -20.973 1.00 90.88 91 ILE A N 1
ATOM 720 C CA . ILE A 1 91 ? 0.458 -3.887 -19.614 1.00 90.88 91 ILE A CA 1
ATOM 721 C C . ILE A 1 91 ? -1.047 -3.813 -19.310 1.00 90.88 91 ILE A C 1
ATOM 723 O O . ILE A 1 91 ? -1.647 -4.793 -18.875 1.00 90.88 91 ILE A O 1
ATOM 727 N N . VAL A 1 92 ? -1.682 -2.667 -19.578 1.00 86.06 92 VAL A N 1
ATOM 728 C CA . VAL A 1 92 ? -3.122 -2.464 -19.353 1.00 86.06 92 VAL A CA 1
ATOM 729 C C . VAL A 1 92 ? -3.952 -3.414 -20.209 1.00 86.06 92 VAL A C 1
ATOM 731 O O . VAL A 1 92 ? -4.918 -3.992 -19.708 1.00 86.06 92 VAL A O 1
ATOM 734 N N . ASN A 1 93 ? -3.587 -3.603 -21.479 1.00 87.62 93 ASN A N 1
ATOM 735 C CA . ASN A 1 93 ? -4.281 -4.541 -22.359 1.00 87.62 93 ASN A CA 1
ATOM 736 C C . ASN A 1 93 ? -4.202 -5.974 -21.826 1.00 87.62 93 ASN A C 1
ATOM 738 O O . ASN A 1 93 ? -5.221 -6.666 -21.804 1.00 87.62 93 ASN A O 1
ATOM 742 N N . GLU A 1 94 ? -3.031 -6.394 -21.344 1.00 87.38 94 GLU A N 1
ATOM 743 C CA . GLU A 1 94 ? -2.837 -7.737 -20.803 1.00 87.38 94 GLU A CA 1
ATOM 744 C C . GLU A 1 94 ? -3.616 -7.949 -19.499 1.00 87.38 94 GLU A C 1
ATOM 746 O O . GLU A 1 94 ? -4.387 -8.900 -19.384 1.00 87.38 94 GLU A O 1
ATOM 751 N N . LEU A 1 95 ? -3.548 -7.012 -18.552 1.00 83.56 95 LEU A N 1
ATOM 752 C CA . LEU A 1 95 ? -4.338 -7.084 -17.316 1.00 83.56 95 LEU A CA 1
ATOM 753 C C . LEU A 1 95 ? -5.851 -7.022 -17.582 1.00 83.56 95 LEU A C 1
ATOM 755 O O . LEU A 1 95 ? -6.644 -7.696 -16.921 1.00 83.56 95 LEU A O 1
ATOM 759 N N . THR A 1 96 ? -6.279 -6.255 -18.586 1.00 80.44 96 THR A N 1
ATOM 760 C CA . THR A 1 96 ? -7.686 -6.215 -19.014 1.00 80.44 96 THR A CA 1
ATOM 761 C C . THR A 1 96 ? -8.119 -7.553 -19.610 1.00 80.44 96 THR A C 1
ATOM 763 O O . THR A 1 96 ? -9.245 -7.993 -19.380 1.00 80.44 96 THR A O 1
ATOM 766 N N . ARG A 1 97 ? -7.236 -8.224 -20.356 1.00 87.69 97 ARG A N 1
ATOM 767 C CA . ARG A 1 97 ? -7.477 -9.570 -20.882 1.00 87.69 97 ARG A CA 1
ATOM 768 C C . ARG A 1 97 ? -7.609 -10.585 -19.744 1.00 87.69 97 ARG A C 1
ATOM 770 O O . ARG A 1 97 ? -8.585 -11.330 -19.736 1.00 87.69 97 ARG A O 1
ATOM 777 N N . LEU A 1 98 ? -6.693 -10.562 -18.774 1.00 81.81 98 LEU A N 1
ATOM 778 C CA . LEU A 1 98 ? -6.689 -11.466 -17.616 1.00 81.81 98 LEU A CA 1
ATOM 779 C C . LEU A 1 98 ? -7.890 -11.247 -16.686 1.00 81.81 98 LEU A C 1
ATOM 781 O O . LEU A 1 98 ? -8.497 -12.206 -16.232 1.00 81.81 98 LEU A O 1
ATOM 785 N N . SER A 1 99 ? -8.303 -10.003 -16.441 1.00 75.50 99 SER A N 1
ATOM 786 C CA . SER A 1 99 ? -9.452 -9.713 -15.560 1.00 75.50 99 SER A CA 1
ATOM 787 C C . SER A 1 99 ? -10.806 -10.177 -16.111 1.00 75.50 99 SER A C 1
ATOM 789 O O . SER A 1 99 ? -11.758 -10.346 -15.350 1.00 75.50 99 SER A O 1
ATOM 791 N N . ARG A 1 100 ? -10.911 -10.396 -17.428 1.00 76.44 100 ARG A N 1
ATOM 792 C CA . ARG A 1 100 ? -12.104 -10.977 -18.068 1.00 76.44 100 ARG A CA 1
ATOM 793 C C . ARG A 1 100 ? -12.147 -12.500 -17.958 1.00 76.44 100 ARG A C 1
ATOM 795 O O . ARG A 1 100 ? -13.192 -13.088 -18.231 1.00 76.44 100 ARG A O 1
ATOM 802 N N . ASP A 1 101 ? -11.040 -13.121 -17.566 1.00 75.94 101 ASP A N 1
ATOM 803 C CA . ASP A 1 101 ? -10.965 -14.545 -17.286 1.00 75.94 101 ASP A CA 1
ATOM 804 C C . ASP A 1 101 ? -11.476 -14.816 -15.857 1.00 75.94 101 ASP A C 1
ATOM 806 O O . ASP A 1 101 ? -10.902 -14.393 -14.848 1.00 75.94 101 ASP A O 1
ATOM 810 N N . VAL A 1 102 ? -12.614 -15.505 -15.769 1.00 57.47 102 VAL A N 1
ATOM 811 C CA . VAL A 1 102 ? -13.299 -15.803 -14.501 1.00 57.47 102 VAL A CA 1
ATOM 812 C C . VAL A 1 102 ? -12.455 -16.731 -13.616 1.00 57.47 102 VAL A C 1
ATOM 814 O O . VAL A 1 102 ? -12.500 -16.614 -12.385 1.00 57.47 102 VAL A O 1
ATOM 817 N N . ASP A 1 103 ? -11.647 -17.608 -14.216 1.00 62.28 103 ASP A N 1
ATOM 818 C CA . ASP A 1 103 ? -10.784 -18.540 -13.488 1.00 62.28 103 ASP A CA 1
ATOM 819 C C . ASP A 1 103 ? -9.537 -17.835 -12.943 1.00 62.28 103 ASP A C 1
ATOM 821 O O . ASP A 1 103 ? -9.067 -18.147 -11.844 1.00 62.28 103 ASP A O 1
ATOM 825 N N . PHE A 1 104 ? -9.039 -16.816 -13.645 1.00 65.12 104 PHE A N 1
ATOM 826 C CA . PHE A 1 104 ? -7.993 -15.925 -13.141 1.00 65.12 104 PHE A CA 1
ATOM 827 C C . PHE A 1 104 ? -8.440 -15.179 -11.870 1.00 65.12 104 PHE A C 1
ATOM 829 O O . PHE A 1 104 ? -7.753 -15.228 -10.846 1.00 65.12 104 PHE A O 1
ATOM 836 N N . MET A 1 105 ? -9.636 -14.577 -11.889 1.00 55.03 105 MET A N 1
ATOM 837 C CA . MET A 1 105 ? -10.196 -13.864 -10.730 1.00 55.03 105 MET A CA 1
ATOM 838 C C . MET A 1 105 ? -10.409 -14.782 -9.515 1.00 55.03 105 MET A C 1
ATOM 840 O O . MET A 1 105 ? -10.171 -14.371 -8.380 1.00 55.03 105 MET A O 1
ATOM 844 N N . ARG A 1 106 ? -10.819 -16.042 -9.726 1.00 56.16 106 ARG A N 1
ATOM 845 C CA . ARG A 1 106 ? -10.980 -17.032 -8.642 1.00 56.16 106 ARG A CA 1
ATOM 846 C C . ARG A 1 106 ? -9.651 -17.477 -8.025 1.00 56.16 106 ARG A C 1
ATOM 848 O O . ARG A 1 106 ? -9.585 -17.656 -6.806 1.00 56.16 106 ARG A O 1
ATOM 855 N N . ARG A 1 107 ? -8.602 -17.644 -8.838 1.00 60.66 107 ARG A N 1
ATOM 856 C CA . ARG A 1 107 ? -7.262 -18.039 -8.366 1.00 60.66 107 ARG A CA 1
ATOM 857 C C . ARG A 1 107 ? -6.615 -16.950 -7.505 1.00 60.66 107 ARG A C 1
ATOM 859 O O . ARG A 1 107 ? -6.110 -17.268 -6.434 1.00 60.66 107 ARG A O 1
ATOM 866 N N . GLY A 1 108 ? -6.734 -15.677 -7.897 1.00 50.22 108 GLY A N 1
ATOM 867 C CA . GLY A 1 108 ? -6.177 -14.546 -7.138 1.00 50.22 108 GLY A CA 1
ATOM 868 C C . GLY A 1 108 ? -6.797 -14.321 -5.748 1.00 50.22 108 GLY A C 1
ATOM 869 O O . GLY A 1 108 ? -6.122 -13.832 -4.852 1.00 50.22 108 GLY A O 1
ATOM 870 N N . ILE A 1 109 ? -8.059 -14.716 -5.536 1.00 47.34 109 ILE A N 1
ATOM 871 C CA . ILE A 1 109 ? -8.749 -14.596 -4.232 1.00 47.34 109 ILE A CA 1
ATOM 872 C C . ILE A 1 109 ? -8.330 -15.716 -3.259 1.00 47.34 109 ILE A C 1
ATOM 874 O O . ILE A 1 109 ? -8.449 -15.566 -2.044 1.00 47.34 109 ILE A O 1
ATOM 878 N N . SER A 1 110 ? -7.829 -16.842 -3.775 1.00 43.84 110 SER A N 1
ATOM 879 C CA . SER A 1 110 ? -7.538 -18.035 -2.969 1.00 43.84 110 SER A CA 1
ATOM 880 C C . SER A 1 110 ? -6.176 -17.979 -2.254 1.00 43.84 110 SER A C 1
ATOM 882 O O . SER A 1 110 ? -5.984 -18.704 -1.280 1.00 43.84 110 SER A O 1
ATOM 884 N N . SER A 1 111 ? -5.240 -17.125 -2.692 1.00 42.44 111 SER A N 1
ATOM 885 C CA . SER A 1 111 ? -3.883 -17.021 -2.120 1.00 42.44 111 SER A CA 1
ATOM 886 C C . SER A 1 111 ? -3.744 -15.974 -1.004 1.00 42.44 111 SER A C 1
ATOM 888 O O . SER A 1 111 ? -2.839 -16.069 -0.174 1.00 42.44 111 SER A O 1
ATOM 890 N N . THR A 1 112 ? -4.677 -15.027 -0.864 1.00 40.78 112 THR A N 1
ATOM 891 C CA . THR A 1 112 ? -4.692 -14.085 0.266 1.00 40.78 112 THR A CA 1
ATOM 892 C C . THR A 1 112 ? -5.395 -14.695 1.480 1.00 40.78 112 THR A C 1
ATOM 894 O O . THR A 1 112 ? -6.526 -14.348 1.811 1.00 40.78 112 THR A O 1
ATOM 897 N N . SER A 1 113 ? -4.705 -15.588 2.193 1.00 36.25 113 SER A N 1
ATOM 898 C CA . SER A 1 113 ? -5.161 -16.109 3.501 1.00 36.25 113 SER A CA 1
ATOM 899 C C . SER A 1 113 ? -5.055 -15.079 4.638 1.00 36.25 113 SER A C 1
ATOM 901 O O . SER A 1 113 ? -5.396 -15.367 5.784 1.00 36.25 113 SER A O 1
ATOM 903 N N . HIS A 1 114 ? -4.608 -13.855 4.349 1.00 36.59 114 HIS A N 1
ATOM 904 C CA . HIS A 1 114 ? -4.677 -12.767 5.312 1.00 36.59 114 HIS A CA 1
ATOM 905 C C . HIS A 1 114 ? -6.080 -12.180 5.275 1.00 36.59 114 HIS A C 1
ATOM 907 O O . HIS A 1 114 ? -6.437 -11.424 4.376 1.00 36.59 114 HIS A O 1
ATOM 913 N N . SER A 1 115 ? -6.864 -12.576 6.277 1.00 36.59 115 SER A N 1
ATOM 914 C CA . SER A 1 115 ? -8.187 -12.072 6.633 1.00 36.59 115 SER A CA 1
ATOM 915 C C . SER A 1 115 ? -8.167 -10.557 6.904 1.00 36.59 115 SER A C 1
ATOM 917 O O . SER A 1 115 ? -8.419 -10.097 8.020 1.00 36.59 115 SER A O 1
ATOM 919 N N . SER A 1 116 ? -7.917 -9.757 5.873 1.00 35.75 116 SER A N 1
ATOM 920 C CA . SER A 1 116 ? -8.414 -8.396 5.769 1.00 35.75 116 SER A CA 1
ATOM 921 C C . SER A 1 116 ? -9.900 -8.535 5.487 1.00 35.75 116 SER A C 1
ATOM 923 O O . SER A 1 116 ? -10.335 -8.495 4.339 1.00 35.75 116 SER A O 1
ATOM 925 N N . GLN A 1 117 ? -10.682 -8.801 6.535 1.00 41.59 117 GLN A N 1
ATOM 926 C CA . GLN A 1 117 ? -12.127 -8.668 6.442 1.00 41.59 117 GLN A CA 1
ATOM 927 C C . GLN A 1 117 ? -12.382 -7.236 5.984 1.00 41.59 117 GLN A C 1
ATOM 929 O O . GLN A 1 117 ? -12.204 -6.288 6.745 1.00 41.59 117 GLN A O 1
ATOM 934 N N . ILE A 1 118 ? -12.739 -7.079 4.711 1.00 45.75 118 ILE A N 1
ATOM 935 C CA . ILE A 1 118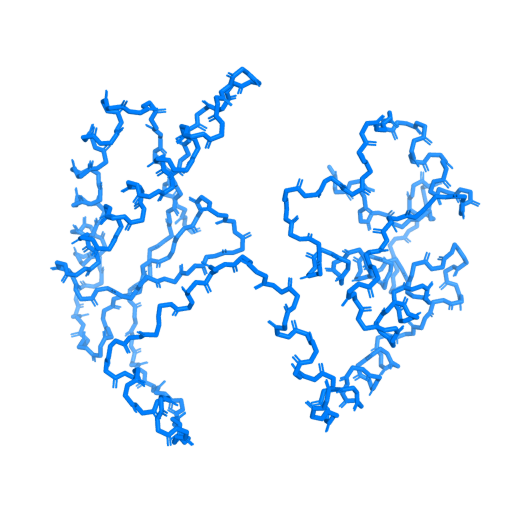 ? -13.420 -5.888 4.235 1.00 45.75 118 ILE A CA 1
ATOM 936 C C . ILE A 1 118 ? -14.611 -5.750 5.178 1.00 45.75 118 ILE A C 1
ATOM 938 O O . ILE A 1 118 ? -15.479 -6.627 5.207 1.00 45.75 118 ILE A O 1
ATOM 942 N N . ILE A 1 119 ? -14.613 -4.710 6.011 1.00 51.59 119 ILE A N 1
ATOM 943 C CA . ILE A 1 119 ? -15.741 -4.416 6.888 1.00 51.59 119 ILE A CA 1
ATOM 944 C C . ILE A 1 119 ? -16.830 -3.883 5.964 1.00 51.59 119 ILE A C 1
ATOM 946 O O . ILE A 1 119 ? -16.939 -2.691 5.693 1.00 51.59 119 ILE A O 1
ATOM 950 N N . VAL A 1 120 ? -17.588 -4.814 5.388 1.00 53.81 120 VAL A N 1
ATOM 951 C CA . VAL A 1 120 ? -18.809 -4.504 4.661 1.00 53.81 120 VAL A CA 1
ATOM 952 C C . VAL A 1 120 ? -19.784 -3.988 5.718 1.00 53.81 120 VAL A C 1
ATOM 954 O O . VAL A 1 120 ? -20.055 -4.727 6.671 1.00 53.81 120 VAL A O 1
ATOM 957 N N . PRO A 1 121 ? -20.308 -2.753 5.591 1.00 56.38 121 PRO A N 1
ATOM 958 C CA . PRO A 1 121 ? -21.342 -2.261 6.489 1.00 56.38 121 PRO A CA 1
ATOM 959 C C . PRO A 1 121 ? -22.424 -3.332 6.632 1.00 56.38 121 PRO A C 1
ATOM 961 O O . PRO A 1 121 ? -22.850 -3.913 5.632 1.00 56.38 121 PRO A O 1
ATOM 964 N N . SER A 1 122 ? -22.871 -3.620 7.854 1.00 57.38 122 SER A N 1
ATOM 965 C CA . SER A 1 122 ? -23.839 -4.698 8.127 1.00 57.38 122 SER A CA 1
ATOM 966 C C . SER A 1 122 ? -25.096 -4.604 7.247 1.00 57.38 122 SER A C 1
ATOM 968 O O . SER A 1 122 ? -25.650 -5.617 6.821 1.00 57.38 122 SER A O 1
ATOM 970 N N . GLN A 1 123 ? -25.480 -3.380 6.882 1.00 57.53 123 GLN A N 1
ATOM 971 C CA . GLN A 1 123 ? -26.574 -3.050 5.965 1.00 57.53 123 GLN A CA 1
ATOM 972 C C . GLN A 1 123 ? -26.366 -3.569 4.527 1.00 57.53 123 GLN A C 1
ATOM 974 O O . GLN A 1 123 ? -27.330 -3.895 3.830 1.00 57.53 123 GLN A O 1
ATOM 979 N N . LEU A 1 124 ? -25.115 -3.662 4.072 1.00 64.38 124 LEU A N 1
ATOM 980 C CA . LEU A 1 124 ? -24.735 -4.168 2.753 1.00 64.38 124 LEU A CA 1
ATOM 981 C C . LEU A 1 124 ? -24.430 -5.667 2.772 1.00 64.38 124 LEU A C 1
ATOM 983 O O . LEU A 1 124 ? -24.605 -6.330 1.748 1.00 64.38 124 LEU A O 1
ATOM 987 N N . LEU A 1 125 ? -24.057 -6.217 3.932 1.00 65.94 125 LEU A N 1
ATOM 988 C CA . LEU A 1 125 ? -23.655 -7.616 4.081 1.00 65.94 125 LEU A CA 1
ATOM 989 C C . LEU A 1 125 ? -24.723 -8.585 3.552 1.00 65.94 125 LEU A C 1
ATOM 991 O O . LEU A 1 125 ? -24.413 -9.473 2.764 1.00 65.94 125 LEU A O 1
ATOM 995 N N . HIS A 1 126 ? -25.994 -8.358 3.888 1.00 67.75 126 HIS A N 1
ATOM 996 C CA . HIS A 1 126 ? -27.103 -9.200 3.429 1.00 67.75 126 HIS A CA 1
ATOM 997 C C . HIS A 1 126 ? -27.344 -9.115 1.906 1.00 67.75 126 HIS A C 1
ATOM 999 O O . HIS A 1 126 ? -27.687 -10.109 1.266 1.00 67.75 126 HIS A O 1
ATOM 1005 N N . LYS A 1 127 ? -27.145 -7.939 1.291 1.00 69.00 127 LYS A N 1
ATOM 1006 C CA . LYS A 1 127 ? -27.301 -7.762 -0.167 1.00 69.00 127 LYS A CA 1
ATOM 1007 C C . LYS A 1 127 ? -26.171 -8.456 -0.930 1.00 69.00 127 LYS A C 1
ATOM 1009 O O . LYS A 1 127 ? -26.440 -9.128 -1.926 1.00 69.00 127 LYS A O 1
ATOM 1014 N N . VAL A 1 128 ? -24.942 -8.335 -0.421 1.00 72.19 128 VAL A N 1
ATOM 1015 C CA . VAL A 1 128 ? -23.745 -8.991 -0.968 1.00 72.19 128 VAL A CA 1
ATOM 1016 C C . VAL A 1 128 ? -23.847 -10.511 -0.832 1.00 72.19 128 VAL A C 1
ATOM 1018 O O . VAL A 1 128 ? -23.630 -11.220 -1.810 1.00 72.19 128 VAL A O 1
ATOM 1021 N N . GLN A 1 129 ? -24.259 -11.023 0.334 1.00 72.69 129 GLN A N 1
ATOM 1022 C CA . GLN A 1 129 ? -24.451 -12.463 0.570 1.00 72.69 129 GLN A CA 1
ATOM 1023 C C . GLN A 1 129 ? -25.469 -13.096 -0.384 1.00 72.69 129 GLN A C 1
ATOM 1025 O O . GLN A 1 129 ? -25.316 -14.250 -0.772 1.00 72.69 129 GLN A O 1
ATOM 1030 N N . MET A 1 130 ? -26.487 -12.342 -0.802 1.00 75.81 130 MET A N 1
ATOM 1031 C CA . MET A 1 130 ? -27.481 -12.801 -1.775 1.00 75.81 130 MET A CA 1
ATOM 1032 C C . MET A 1 130 ? -27.056 -12.619 -3.241 1.00 75.81 130 MET A C 1
ATOM 1034 O O . MET A 1 130 ? -27.893 -12.761 -4.133 1.00 75.81 130 MET A O 1
ATOM 1038 N N . GLY A 1 131 ? -25.793 -12.268 -3.513 1.00 72.94 131 GLY A N 1
ATOM 1039 C CA . GLY A 1 131 ? -25.278 -12.079 -4.872 1.00 72.94 131 GLY A CA 1
ATOM 1040 C C . GLY A 1 131 ? -25.960 -10.940 -5.636 1.00 72.94 131 GLY A C 1
ATOM 1041 O O . GLY A 1 131 ? -25.959 -10.930 -6.866 1.00 72.94 131 GLY A O 1
ATOM 1042 N N . ARG A 1 132 ? -26.591 -9.993 -4.929 1.00 77.38 132 ARG A N 1
ATOM 1043 C CA . ARG A 1 132 ? -27.292 -8.874 -5.562 1.00 77.38 132 ARG A CA 1
ATOM 1044 C C . ARG A 1 132 ? -26.306 -7.763 -5.891 1.00 77.38 132 ARG A C 1
ATOM 1046 O O . ARG A 1 132 ? -25.494 -7.378 -5.056 1.00 77.38 132 ARG A O 1
ATOM 1053 N N . HIS A 1 133 ? -26.439 -7.200 -7.089 1.00 77.12 133 HIS A N 1
ATOM 1054 C CA . HIS A 1 133 ? -25.729 -5.985 -7.467 1.00 77.12 133 HIS A CA 1
ATOM 1055 C C . HIS A 1 133 ? -26.127 -4.833 -6.528 1.00 77.12 133 HIS A C 1
ATOM 1057 O O . HIS A 1 133 ? -27.306 -4.479 -6.433 1.00 77.12 133 HIS A O 1
ATOM 1063 N N . VAL A 1 134 ? -25.143 -4.253 -5.840 1.00 72.12 134 VAL A N 1
ATOM 1064 C CA . VAL A 1 134 ? -25.311 -3.061 -5.004 1.00 72.12 134 VAL A CA 1
ATOM 1065 C C . VAL A 1 134 ? -24.809 -1.864 -5.817 1.00 72.12 134 VAL A C 1
ATOM 1067 O O . VAL A 1 134 ? -23.606 -1.780 -6.060 1.00 72.12 134 VAL A O 1
ATOM 1070 N N . PRO A 1 135 ? -25.691 -0.966 -6.296 1.00 74.56 135 PRO A N 1
ATOM 1071 C CA . PRO A 1 135 ? -25.246 0.224 -7.012 1.00 74.56 135 PRO A CA 1
ATOM 1072 C C . PRO A 1 135 ? -24.441 1.144 -6.078 1.00 74.56 135 PRO A C 1
ATOM 1074 O O . PRO A 1 135 ? -24.710 1.161 -4.875 1.00 74.56 135 PRO A O 1
ATOM 1077 N N . PRO A 1 136 ? -23.480 1.921 -6.609 1.00 72.94 136 PRO A N 1
ATOM 1078 C CA . PRO A 1 136 ? -22.698 2.846 -5.801 1.00 72.94 136 PRO A CA 1
ATOM 1079 C C . PRO A 1 136 ? -23.603 3.918 -5.185 1.00 72.94 136 PRO A C 1
ATOM 1081 O O . PRO A 1 136 ? -24.356 4.596 -5.889 1.00 72.94 136 PRO A O 1
ATOM 1084 N N . GLU A 1 137 ? -23.518 4.067 -3.868 1.00 72.56 137 GLU A N 1
ATOM 1085 C CA . GLU A 1 137 ? -24.246 5.087 -3.115 1.00 72.56 137 GLU A CA 1
ATOM 1086 C C . GLU A 1 137 ? -23.523 6.439 -3.228 1.00 72.56 137 GLU A C 1
ATOM 1088 O O . GLU A 1 137 ? -22.294 6.500 -3.307 1.00 72.56 137 GLU A O 1
ATOM 1093 N N . ARG A 1 138 ? -24.289 7.535 -3.274 1.00 76.88 138 ARG A N 1
ATOM 1094 C CA . ARG A 1 138 ? -23.758 8.903 -3.313 1.00 76.88 138 ARG A CA 1
ATOM 1095 C C . ARG A 1 138 ? -24.207 9.648 -2.068 1.00 76.88 138 ARG A C 1
ATOM 1097 O O . ARG A 1 138 ? -25.396 9.674 -1.770 1.00 76.88 138 ARG A O 1
ATOM 1104 N N . TYR A 1 139 ? -23.251 10.279 -1.403 1.00 78.44 139 TYR A N 1
ATOM 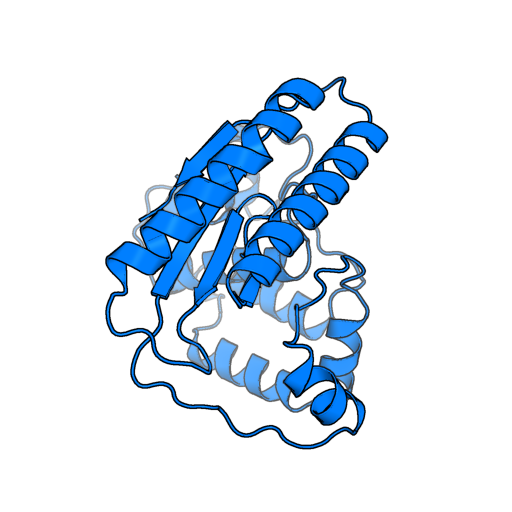1105 C CA . TYR A 1 139 ? -23.465 11.086 -0.209 1.00 78.44 139 TYR A CA 1
ATOM 1106 C C . TYR A 1 139 ? -22.976 12.509 -0.479 1.00 78.44 139 TYR A C 1
ATOM 1108 O O . TYR A 1 139 ? -21.974 12.686 -1.173 1.00 78.44 139 TYR A O 1
ATOM 1116 N N . GLU A 1 140 ? -23.699 13.514 0.023 1.00 78.75 140 GLU A N 1
ATOM 1117 C CA . GLU A 1 140 ? -23.358 14.929 -0.202 1.00 78.75 140 GLU A CA 1
ATOM 1118 C C . GLU A 1 140 ? -22.041 15.315 0.475 1.00 78.75 140 GLU A C 1
ATOM 1120 O O . GLU A 1 140 ? -21.253 16.082 -0.077 1.00 78.75 140 GLU A O 1
ATOM 1125 N N . SER A 1 141 ? -21.784 14.756 1.656 1.00 81.44 141 SER A N 1
ATOM 1126 C CA . SER A 1 141 ? -20.557 14.977 2.406 1.00 81.44 141 SER A CA 1
ATOM 1127 C C . SER A 1 141 ? -20.251 13.793 3.320 1.00 81.44 141 SER A C 1
ATOM 1129 O O . SER A 1 141 ? -21.131 13.023 3.700 1.00 81.44 141 SER A O 1
ATOM 1131 N N . ALA A 1 142 ? -18.974 13.644 3.663 1.00 86.19 142 ALA A N 1
ATOM 1132 C CA . ALA A 1 142 ? -18.492 12.655 4.613 1.00 86.19 142 ALA A CA 1
ATOM 1133 C C . ALA A 1 142 ? -17.357 13.263 5.437 1.00 86.19 142 ALA A C 1
ATOM 1135 O O . ALA A 1 142 ? -16.552 14.044 4.929 1.00 86.19 142 ALA A O 1
ATOM 1136 N N . SER A 1 143 ? -17.283 12.886 6.706 1.00 87.00 143 SER A N 1
ATOM 1137 C CA . SER A 1 143 ? -16.169 13.215 7.591 1.00 87.00 143 SER A CA 1
ATOM 1138 C C . SER A 1 143 ? -15.218 12.034 7.656 1.00 87.00 143 SER A C 1
ATOM 1140 O O . SER A 1 143 ? -15.603 10.955 8.113 1.00 87.00 143 SER A O 1
ATOM 1142 N N . ILE A 1 144 ? -13.975 12.250 7.232 1.00 89.75 144 ILE A N 1
ATOM 1143 C CA . ILE A 1 144 ? -12.935 11.223 7.201 1.00 89.75 144 ILE A CA 1
ATOM 1144 C C . ILE A 1 144 ? -11.861 11.552 8.239 1.00 89.75 144 ILE A C 1
ATOM 1146 O O . ILE A 1 144 ? -11.421 12.696 8.337 1.00 89.75 144 ILE A O 1
ATOM 1150 N N . MET A 1 145 ? -11.433 10.550 9.006 1.00 86.56 145 MET A N 1
ATOM 1151 C CA . MET A 1 145 ? -10.318 10.656 9.947 1.00 86.56 145 MET A CA 1
ATOM 1152 C C . MET A 1 145 ? -9.318 9.532 9.704 1.00 86.56 145 MET A C 1
ATOM 1154 O O . MET A 1 145 ? -9.671 8.356 9.824 1.00 86.56 145 MET A O 1
ATOM 1158 N N . PHE A 1 146 ? -8.066 9.895 9.436 1.00 87.75 146 PHE A N 1
ATOM 1159 C CA . PHE A 1 146 ? -6.957 8.952 9.352 1.00 87.75 146 PHE A CA 1
ATOM 1160 C C . PHE A 1 146 ? -6.177 8.927 10.660 1.00 87.75 146 PHE A C 1
ATOM 1162 O O . PHE A 1 146 ? -5.836 9.963 11.241 1.00 87.75 146 PHE A O 1
ATOM 1169 N N . PHE A 1 147 ? -5.862 7.727 11.126 1.00 85.88 147 PHE A N 1
ATOM 1170 C CA . PHE A 1 147 ? -5.050 7.549 12.318 1.00 85.88 147 PHE A CA 1
ATOM 1171 C C . PHE A 1 147 ? -4.263 6.251 12.252 1.00 85.88 147 PHE A C 1
ATOM 1173 O O . PHE A 1 147 ? -4.591 5.336 11.497 1.00 85.88 147 PHE A O 1
ATOM 1180 N N . SER A 1 148 ? -3.219 6.165 13.061 1.00 86.75 148 SER A N 1
ATOM 1181 C CA . SER A 1 148 ? -2.410 4.969 13.174 1.00 86.75 148 SER A CA 1
ATOM 1182 C C . SER A 1 148 ? -2.073 4.644 14.621 1.00 86.75 148 SER A C 1
ATOM 1184 O O . SER A 1 148 ? -1.805 5.535 15.428 1.00 86.75 148 SER A O 1
ATOM 1186 N N . ILE A 1 149 ? -2.130 3.356 14.953 1.00 85.31 149 ILE A N 1
ATOM 1187 C CA . ILE A 1 149 ? -1.849 2.825 16.287 1.00 85.31 149 ILE A CA 1
ATOM 1188 C C . ILE A 1 149 ? -0.655 1.890 16.158 1.00 85.31 149 ILE A C 1
ATOM 1190 O O . ILE A 1 149 ? -0.741 0.848 15.513 1.00 85.31 149 ILE A O 1
ATOM 1194 N N . HIS A 1 150 ? 0.457 2.273 16.776 1.00 84.50 150 HIS A N 1
ATOM 1195 C CA . HIS A 1 150 ? 1.719 1.545 16.692 1.00 84.50 150 HIS A CA 1
ATOM 1196 C C . HIS A 1 150 ? 2.168 1.092 18.074 1.00 84.50 150 HIS A C 1
ATOM 1198 O O . HIS A 1 150 ? 1.955 1.797 19.059 1.00 84.50 150 HIS A O 1
ATOM 1204 N N . ARG A 1 151 ? 2.836 -0.053 18.138 1.00 85.50 151 ARG A N 1
ATOM 1205 C CA . ARG A 1 151 ? 3.594 -0.512 19.301 1.00 85.50 151 ARG A CA 1
ATOM 1206 C C . ARG A 1 151 ? 5.054 -0.617 18.874 1.00 85.50 151 ARG A C 1
ATOM 1208 O O . ARG A 1 151 ? 5.325 -1.005 17.743 1.00 85.50 151 ARG A O 1
ATOM 1215 N N . GLU A 1 152 ? 5.966 -0.216 19.747 1.00 76.94 152 GLU A N 1
ATOM 1216 C CA . GLU A 1 152 ? 7.396 -0.404 19.510 1.00 76.94 152 GLU A CA 1
ATOM 1217 C C . GLU A 1 152 ? 7.689 -1.906 19.631 1.00 76.94 152 GLU A C 1
ATOM 1219 O O . GLU A 1 152 ? 7.489 -2.492 20.696 1.00 76.94 152 GLU A O 1
ATOM 1224 N N . GLU A 1 153 ? 8.021 -2.551 18.511 1.00 71.75 153 GLU A N 1
ATOM 1225 C CA . GLU A 1 153 ? 8.289 -3.991 18.469 1.00 71.75 153 GLU A CA 1
ATOM 1226 C C . GLU A 1 153 ? 9.754 -4.263 18.821 1.00 71.75 153 GLU A C 1
ATOM 1228 O O . GLU A 1 153 ? 10.657 -3.664 18.237 1.00 71.75 153 GLU A O 1
ATOM 1233 N N . SER A 1 154 ? 9.981 -5.189 19.754 1.00 72.00 154 SER A N 1
ATOM 1234 C CA . SER A 1 154 ? 11.309 -5.762 20.009 1.00 72.00 154 SER A CA 1
ATOM 1235 C C . SER A 1 154 ? 11.516 -7.011 19.145 1.00 72.00 154 SER A C 1
ATOM 1237 O O . SER A 1 154 ? 10.557 -7.741 18.880 1.00 72.00 154 SER A O 1
ATOM 1239 N N . GLU A 1 155 ? 12.756 -7.307 18.739 1.00 70.31 155 GLU A N 1
ATOM 1240 C CA . GLU A 1 155 ? 13.088 -8.566 18.043 1.00 70.31 155 GLU A CA 1
ATOM 1241 C C . GLU A 1 155 ? 12.737 -9.806 18.886 1.00 70.31 155 GLU A C 1
ATOM 1243 O O . GLU A 1 155 ? 12.389 -10.847 18.333 1.00 70.31 155 GLU A O 1
ATOM 1248 N N . ASP A 1 156 ? 12.720 -9.662 20.215 1.00 75.25 156 ASP A N 1
ATOM 1249 C CA . ASP A 1 156 ? 12.363 -10.718 21.171 1.00 75.25 156 ASP A CA 1
ATOM 1250 C C . ASP A 1 156 ? 10.845 -10.873 21.404 1.00 75.25 156 ASP A C 1
ATOM 1252 O O . ASP A 1 156 ? 10.420 -11.725 22.192 1.00 75.25 156 ASP A O 1
ATOM 1256 N N . ASP A 1 157 ? 9.997 -10.051 20.772 1.00 76.44 157 ASP A N 1
ATOM 1257 C CA . ASP A 1 157 ? 8.554 -10.106 21.018 1.00 76.44 157 ASP A CA 1
ATOM 1258 C C . ASP A 1 157 ? 7.939 -11.411 20.478 1.00 76.44 157 ASP A C 1
ATOM 1260 O O . ASP A 1 157 ? 8.008 -11.689 19.274 1.00 76.44 157 ASP A O 1
ATOM 1264 N N . PRO A 1 158 ? 7.232 -12.191 21.316 1.00 84.75 158 PRO A N 1
ATOM 1265 C CA . PRO A 1 158 ? 6.590 -13.413 20.861 1.00 84.75 158 PRO A CA 1
ATOM 1266 C C . PRO A 1 158 ? 5.434 -13.104 19.899 1.00 84.75 158 PRO A C 1
ATOM 1268 O O . PRO A 1 158 ? 4.682 -12.141 20.071 1.00 84.75 158 PRO A O 1
ATOM 1271 N N . SER A 1 159 ? 5.221 -13.980 18.913 1.00 78.25 159 SER A N 1
ATOM 1272 C CA . SER A 1 159 ? 4.131 -13.858 17.928 1.00 78.25 159 SER A CA 1
ATOM 1273 C C . SER A 1 159 ? 2.738 -13.759 18.568 1.00 78.25 159 SER A C 1
ATOM 1275 O O . SER A 1 159 ? 1.855 -13.081 18.041 1.00 78.25 159 SER A O 1
ATOM 1277 N N . SER A 1 160 ? 2.551 -14.370 19.741 1.00 83.12 160 SER A N 1
ATOM 1278 C CA . SER A 1 160 ? 1.322 -14.279 20.535 1.00 83.12 160 SER A CA 1
ATOM 1279 C C . SER A 1 160 ? 1.020 -12.855 21.007 1.00 83.12 160 SER A C 1
ATOM 1281 O O . SER A 1 160 ? -0.144 -12.460 21.048 1.00 83.12 160 SER A O 1
ATOM 1283 N N . LEU A 1 161 ? 2.046 -12.059 21.317 1.00 82.75 161 LEU A N 1
ATOM 1284 C CA . LEU A 1 161 ? 1.888 -10.674 21.753 1.00 82.75 161 LEU A CA 1
ATOM 1285 C C . LEU A 1 161 ? 1.467 -9.772 20.591 1.00 82.75 161 LEU A C 1
ATOM 1287 O O . LEU A 1 161 ? 0.588 -8.926 20.759 1.00 82.75 161 LEU A O 1
ATOM 1291 N N . ARG A 1 162 ? 2.019 -10.017 19.394 1.00 78.06 162 ARG A N 1
ATOM 1292 C CA . ARG A 1 162 ? 1.603 -9.340 18.154 1.00 78.06 162 ARG A CA 1
ATOM 1293 C C . ARG A 1 162 ? 0.136 -9.629 17.836 1.00 78.06 162 ARG A C 1
ATOM 1295 O O . ARG A 1 162 ? -0.648 -8.702 17.655 1.00 78.06 162 ARG A O 1
ATOM 1302 N N . GLN A 1 163 ? -0.272 -10.899 17.897 1.00 81.00 163 GLN A N 1
ATOM 1303 C CA . GLN A 1 163 ? -1.672 -11.293 17.693 1.00 81.00 163 GLN A CA 1
ATOM 1304 C C . GLN A 1 163 ? -2.619 -10.672 18.732 1.00 81.00 163 GLN A C 1
ATOM 1306 O O . GLN A 1 163 ? -3.703 -10.203 18.379 1.00 81.00 163 GLN A O 1
ATOM 1311 N N . GLN A 1 164 ? -2.222 -10.628 20.008 1.00 86.38 164 GLN A N 1
ATOM 1312 C CA . GLN A 1 164 ? -3.011 -9.970 21.053 1.00 86.38 164 GLN A CA 1
ATOM 1313 C C . GLN A 1 164 ? -3.149 -8.466 20.805 1.00 86.38 164 GLN A C 1
ATOM 1315 O O . GLN A 1 164 ? -4.243 -7.920 20.963 1.00 86.38 164 GLN A O 1
ATOM 1320 N N . PHE A 1 165 ? -2.068 -7.798 20.399 1.00 84.69 165 PHE A N 1
ATOM 1321 C CA . PHE A 1 165 ? -2.090 -6.376 20.076 1.00 84.69 165 PHE A CA 1
ATOM 1322 C C . PHE A 1 165 ? -3.023 -6.076 18.900 1.00 84.69 165 PHE A C 1
ATOM 1324 O O . PHE A 1 165 ? -3.873 -5.189 19.007 1.00 84.69 165 PHE A O 1
ATOM 1331 N N . GLU A 1 166 ? -2.937 -6.846 17.816 1.00 83.00 166 GLU A N 1
ATOM 1332 C CA . GLU A 1 166 ? -3.836 -6.711 16.668 1.00 83.00 166 GLU A CA 1
ATOM 1333 C C . GLU A 1 166 ? -5.301 -6.934 17.056 1.00 83.00 166 GLU A C 1
ATOM 1335 O O . GLU A 1 166 ? -6.172 -6.147 16.679 1.00 83.00 166 GLU A O 1
ATOM 1340 N N . MET A 1 167 ? -5.584 -7.983 17.834 1.00 83.88 167 MET A N 1
ATOM 1341 C CA . MET A 1 167 ? -6.939 -8.309 18.278 1.00 83.88 167 MET A CA 1
ATOM 1342 C C . MET A 1 167 ? -7.531 -7.189 19.141 1.00 83.88 167 MET A C 1
ATOM 1344 O O . MET A 1 167 ? -8.651 -6.740 18.885 1.00 83.88 167 MET A O 1
ATOM 1348 N N . LYS A 1 168 ? -6.779 -6.700 20.135 1.00 88.25 168 LYS A N 1
ATOM 1349 C CA . LYS A 1 168 ? -7.228 -5.614 21.016 1.00 88.25 168 LYS A CA 1
ATOM 1350 C C . LYS A 1 168 ? -7.393 -4.295 20.266 1.00 88.25 168 LYS A C 1
ATOM 1352 O O . LYS A 1 168 ? -8.379 -3.595 20.485 1.00 88.25 168 LYS A O 1
ATOM 1357 N N . THR A 1 169 ? -6.481 -3.983 19.346 1.00 87.00 169 THR A N 1
ATOM 1358 C CA . THR A 1 169 ? -6.567 -2.786 18.498 1.00 87.00 169 THR A CA 1
ATOM 1359 C C . THR A 1 169 ? -7.825 -2.823 17.634 1.00 87.00 169 THR A C 1
ATOM 1361 O O . THR A 1 169 ? -8.593 -1.863 17.634 1.00 87.00 169 THR A O 1
ATOM 1364 N N . LYS A 1 170 ? -8.105 -3.951 16.968 1.00 85.00 170 LYS A N 1
ATOM 1365 C CA . LYS A 1 170 ? -9.336 -4.137 16.180 1.00 85.00 170 LYS A CA 1
ATOM 1366 C C . LYS A 1 170 ? -10.592 -3.978 17.038 1.00 85.00 170 LYS A C 1
ATOM 1368 O O . LYS A 1 170 ? -11.522 -3.287 16.632 1.00 85.00 170 LYS A O 1
ATOM 1373 N N . HIS A 1 171 ? -10.615 -4.578 18.229 1.00 86.38 171 HIS A N 1
ATOM 1374 C CA . HIS A 1 171 ? -11.758 -4.473 19.137 1.00 86.38 171 HIS A CA 1
ATOM 1375 C C . HIS A 1 171 ? -12.019 -3.026 19.58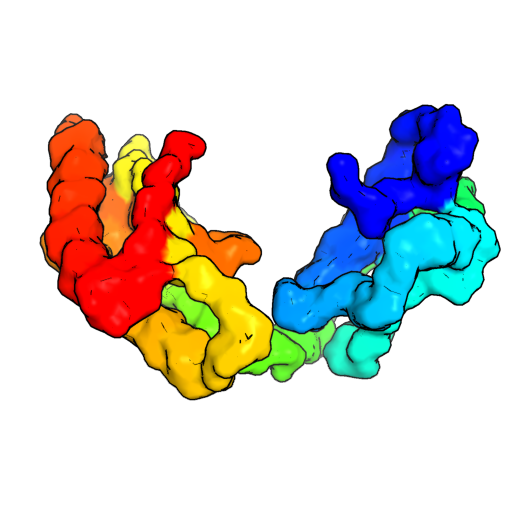1 1.00 86.38 171 HIS A C 1
ATOM 1377 O O . HIS A 1 171 ? -13.156 -2.557 19.530 1.00 86.38 171 HIS A O 1
ATOM 1383 N N . LEU A 1 172 ? -10.962 -2.302 19.953 1.00 89.19 172 LEU A N 1
ATOM 1384 C CA . LEU A 1 172 ? -11.029 -0.891 20.323 1.00 89.19 172 LEU A CA 1
ATOM 1385 C C . LEU A 1 172 ? -11.583 -0.035 19.181 1.00 89.19 172 LEU A C 1
ATOM 1387 O O . LEU A 1 172 ? -12.496 0.763 19.389 1.00 89.19 172 LEU A O 1
ATOM 1391 N N . ILE A 1 173 ? -11.049 -0.214 17.974 1.00 87.81 173 ILE A N 1
ATOM 1392 C CA . ILE A 1 173 ? -11.442 0.556 16.790 1.00 87.81 173 ILE A CA 1
ATOM 1393 C C . ILE A 1 173 ? -12.916 0.326 16.462 1.00 87.81 173 ILE A C 1
ATOM 1395 O O . ILE A 1 173 ? -13.643 1.297 16.261 1.00 87.81 173 ILE A O 1
ATOM 1399 N N . ASN A 1 174 ? -13.368 -0.929 16.474 1.00 85.75 174 ASN A N 1
ATOM 1400 C CA . ASN A 1 174 ? -14.768 -1.267 16.223 1.00 85.75 174 ASN A CA 1
ATOM 1401 C C . ASN A 1 174 ? -15.692 -0.678 17.299 1.00 85.75 174 ASN A C 1
ATOM 1403 O O . ASN A 1 174 ? -16.707 -0.079 16.967 1.00 85.75 174 ASN A O 1
ATOM 1407 N N . SER A 1 175 ? -15.299 -0.738 18.576 1.00 85.69 175 SER A N 1
ATOM 1408 C CA . SER A 1 175 ? -16.058 -0.125 19.677 1.00 85.69 175 SER A CA 1
ATOM 1409 C C . SER A 1 175 ? -16.230 1.391 19.506 1.00 85.69 175 SER A C 1
ATOM 1411 O O . SER A 1 175 ? -17.313 1.935 19.734 1.00 85.69 175 SER A O 1
ATOM 1413 N N . VAL A 1 176 ? -15.178 2.100 19.077 1.00 87.50 176 VAL A N 1
ATOM 1414 C CA . VAL A 1 176 ? -15.260 3.543 18.787 1.00 87.50 176 VAL A CA 1
ATOM 1415 C C . VAL A 1 176 ? -16.130 3.803 17.561 1.00 87.50 176 VAL A C 1
ATOM 1417 O O . VAL A 1 176 ? -16.928 4.741 17.576 1.00 87.50 176 VAL A O 1
ATOM 1420 N N . ALA A 1 177 ? -15.990 2.984 16.522 1.00 86.94 177 ALA A N 1
ATOM 1421 C CA . ALA A 1 177 ? -16.740 3.127 15.288 1.00 86.94 177 ALA A CA 1
ATOM 1422 C C . ALA A 1 177 ? -18.248 2.951 15.506 1.00 86.94 177 ALA A C 1
ATOM 1424 O O . ALA A 1 177 ? -19.025 3.821 15.111 1.00 86.94 177 ALA A O 1
ATOM 1425 N N . ASP A 1 178 ? -18.650 1.909 16.235 1.00 84.25 178 ASP A N 1
ATOM 1426 C CA . ASP A 1 178 ? -20.051 1.619 16.554 1.00 84.25 178 ASP A CA 1
ATOM 1427 C C . ASP A 1 178 ? -20.711 2.772 17.327 1.00 84.25 178 ASP A C 1
ATOM 1429 O O . ASP A 1 178 ? -21.837 3.168 17.027 1.00 84.25 178 ASP A O 1
ATOM 1433 N N . LYS A 1 179 ? -19.991 3.387 18.280 1.00 84.81 179 LYS A N 1
ATOM 1434 C CA . LYS A 1 179 ? -20.488 4.537 19.066 1.00 84.81 179 LYS A CA 1
ATOM 1435 C C . LYS A 1 179 ? -20.783 5.780 18.220 1.00 84.81 179 LYS A C 1
ATOM 1437 O O . LYS A 1 179 ? -21.520 6.653 18.677 1.00 84.81 179 LYS A O 1
ATOM 1442 N N . HIS A 1 180 ? -20.181 5.888 17.039 1.00 82.88 180 HIS A N 1
ATOM 1443 C CA . HIS A 1 180 ? -20.251 7.070 16.175 1.00 82.88 180 HIS A CA 1
ATOM 1444 C C . HIS A 1 180 ? -20.839 6.779 14.796 1.00 82.88 180 HIS A C 1
ATOM 1446 O O . HIS A 1 180 ? -20.765 7.640 13.922 1.00 82.88 180 HIS A O 1
ATOM 1452 N N . SER A 1 181 ? -21.411 5.588 14.594 1.00 80.88 181 SER A N 1
ATOM 1453 C CA . SER A 1 181 ? -21.860 5.117 13.275 1.00 80.88 181 SER A CA 1
ATOM 1454 C C . SER A 1 181 ? -20.782 5.307 12.200 1.00 80.88 181 SER A C 1
ATOM 1456 O O . SER A 1 181 ? -21.059 5.750 11.086 1.00 80.88 181 SER A O 1
ATOM 1458 N N . ALA A 1 182 ? -19.527 5.032 12.560 1.00 84.19 182 ALA A N 1
ATOM 1459 C CA . ALA A 1 182 ? -18.399 5.157 11.656 1.00 84.19 182 ALA A CA 1
ATOM 1460 C C . ALA A 1 182 ? -18.157 3.864 10.893 1.00 84.19 182 ALA A C 1
ATOM 1462 O O . ALA A 1 182 ? -18.176 2.769 11.450 1.00 84.19 182 ALA A O 1
ATOM 1463 N N . LEU A 1 183 ? -17.849 4.008 9.613 1.00 83.56 183 LEU A N 1
ATOM 1464 C CA . LEU A 1 183 ? -17.299 2.939 8.806 1.00 83.56 183 LEU A CA 1
ATOM 1465 C C . LEU A 1 183 ? -15.795 2.872 9.042 1.00 83.56 183 LEU A C 1
ATOM 1467 O O . LEU A 1 183 ? -15.089 3.871 8.890 1.00 83.56 183 LEU A O 1
ATOM 1471 N N . VAL A 1 184 ? -15.313 1.687 9.401 1.00 83.62 184 VAL A N 1
ATOM 1472 C CA . VAL A 1 184 ? -13.884 1.405 9.531 1.00 83.62 184 VAL A CA 1
ATOM 1473 C C . VAL A 1 184 ? -13.391 0.843 8.214 1.00 83.62 184 VAL A C 1
ATOM 1475 O O . VAL A 1 184 ? -13.849 -0.207 7.769 1.00 83.62 184 VAL A O 1
ATOM 1478 N N . MET A 1 185 ? -12.437 1.526 7.599 1.00 76.81 185 MET A N 1
ATOM 1479 C CA . MET A 1 185 ? -11.814 1.063 6.371 1.00 76.81 185 MET A CA 1
ATOM 1480 C C . MET A 1 185 ? -10.366 0.645 6.646 1.00 76.81 185 MET A C 1
ATOM 1482 O O . MET A 1 185 ? -9.601 1.439 7.210 1.00 76.81 185 MET A O 1
ATOM 1486 N N . PRO A 1 186 ? -9.973 -0.587 6.264 1.00 65.38 186 PRO A N 1
ATOM 1487 C CA . PRO A 1 186 ? -8.577 -0.984 6.314 1.00 65.38 186 PRO A CA 1
ATOM 1488 C C . PRO A 1 186 ? -7.781 -0.135 5.323 1.00 65.38 186 PRO A C 1
ATOM 1490 O O . PRO A 1 186 ? -8.252 0.177 4.228 1.00 65.38 186 PRO A O 1
ATOM 1493 N N . THR A 1 187 ? -6.566 0.234 5.706 1.00 66.00 187 THR A N 1
ATOM 1494 C CA . THR A 1 187 ? -5.627 0.898 4.799 1.00 66.00 187 THR A CA 1
ATOM 1495 C C . THR A 1 187 ? -4.529 -0.079 4.385 1.00 66.00 187 THR A C 1
ATOM 1497 O O . THR A 1 187 ? -4.407 -1.179 4.921 1.00 66.00 187 THR A O 1
ATOM 1500 N N . CYS A 1 188 ? -3.689 0.325 3.438 1.00 61.69 188 CYS A N 1
ATOM 1501 C CA . CYS A 1 188 ? -2.533 -0.454 2.994 1.00 61.69 188 CYS A CA 1
ATOM 1502 C C . CYS A 1 188 ? -1.437 -0.631 4.070 1.00 61.69 188 CYS A C 1
ATOM 1504 O O . CYS A 1 188 ? -0.477 -1.370 3.851 1.00 61.69 188 CYS A O 1
ATOM 1506 N N . ASN A 1 189 ? -1.549 0.025 5.231 1.00 64.62 189 ASN A N 1
ATOM 1507 C CA . ASN A 1 189 ? -0.678 -0.205 6.380 1.00 64.62 189 ASN A CA 1
ATOM 1508 C C . ASN A 1 189 ? -1.494 -0.860 7.517 1.00 64.62 189 ASN A C 1
ATOM 1510 O O . ASN A 1 189 ? -2.490 -0.276 7.937 1.00 64.62 189 ASN A O 1
ATOM 1514 N N . PRO A 1 190 ? -1.071 -2.027 8.053 1.00 68.19 190 PRO A N 1
ATOM 1515 C CA . PRO A 1 190 ? -1.823 -2.779 9.070 1.00 68.19 190 PRO A CA 1
ATOM 1516 C C . PRO A 1 190 ? -2.018 -2.024 10.392 1.00 68.19 190 PRO A C 1
ATOM 1518 O O . PRO A 1 190 ? -2.871 -2.382 11.199 1.00 68.19 190 PRO A O 1
ATOM 1521 N N . THR A 1 191 ? -1.242 -0.965 10.613 1.00 75.00 191 THR A N 1
ATOM 1522 C CA . THR A 1 191 ? -1.353 -0.091 11.786 1.00 75.00 191 THR A CA 1
ATOM 1523 C C . THR A 1 191 ? -2.109 1.203 11.503 1.00 75.00 191 THR A C 1
ATOM 1525 O O . THR A 1 191 ? -2.334 1.979 12.429 1.00 75.00 191 THR A O 1
ATOM 1528 N N . CYS A 1 192 ? -2.513 1.449 10.253 1.00 80.81 192 CYS A N 1
ATOM 1529 C CA . CYS A 1 192 ? -3.243 2.640 9.836 1.00 80.81 192 CYS A CA 1
ATOM 1530 C C . CYS A 1 192 ? -4.706 2.309 9.530 1.00 80.81 192 CYS A C 1
ATOM 1532 O O . CYS A 1 192 ? -5.031 1.322 8.864 1.00 80.81 192 CYS A O 1
ATOM 1534 N N . TYR A 1 193 ? -5.586 3.202 9.954 1.00 85.44 193 TYR A N 1
ATOM 1535 C CA . TYR A 1 193 ? -7.026 3.031 9.902 1.00 85.44 193 TYR A CA 1
ATOM 1536 C C . TYR A 1 193 ? -7.687 4.318 9.424 1.00 85.44 193 TYR A C 1
ATOM 1538 O O . TYR A 1 193 ? -7.185 5.424 9.649 1.00 85.44 193 TYR A O 1
ATOM 1546 N N . MET A 1 194 ? -8.834 4.157 8.773 1.00 88.19 194 MET A N 1
ATOM 1547 C CA . MET A 1 194 ? -9.682 5.260 8.353 1.00 88.19 194 MET A CA 1
ATOM 1548 C C . MET A 1 194 ? -11.070 5.092 8.965 1.00 88.19 194 MET A C 1
ATOM 1550 O O . MET A 1 194 ? -11.705 4.052 8.787 1.00 88.19 194 MET A O 1
ATOM 1554 N N . PHE A 1 195 ? -11.548 6.130 9.650 1.00 88.44 195 PHE A N 1
ATOM 1555 C CA . PHE A 1 195 ? -12.966 6.284 9.958 1.00 88.44 195 PHE A CA 1
ATOM 1556 C C . PHE A 1 195 ? -13.629 7.160 8.906 1.00 88.44 195 PHE A C 1
ATOM 1558 O O . PHE A 1 195 ? -13.128 8.242 8.607 1.00 88.44 195 PHE A O 1
ATOM 1565 N N . ALA A 1 196 ? -14.772 6.714 8.395 1.00 88.25 196 ALA A N 1
ATOM 1566 C CA . ALA A 1 196 ? -15.679 7.527 7.597 1.00 88.25 196 ALA A CA 1
ATOM 1567 C C . ALA A 1 196 ? -17.025 7.644 8.320 1.00 88.25 196 ALA A C 1
ATOM 1569 O O . ALA A 1 196 ? -17.622 6.644 8.707 1.00 88.25 196 ALA A O 1
ATOM 1570 N N . THR A 1 197 ? -17.491 8.872 8.521 1.00 84.81 197 THR A N 1
ATOM 1571 C CA . THR A 1 197 ? -18.743 9.208 9.217 1.00 84.81 197 THR A CA 1
ATOM 1572 C C . THR A 1 197 ? -19.535 10.239 8.421 1.00 84.81 197 THR A C 1
ATOM 1574 O O . THR A 1 197 ? -19.034 10.776 7.433 1.00 84.81 197 THR A O 1
ATOM 1577 N N . GLY A 1 198 ? -20.775 10.518 8.824 1.00 77.88 198 GLY A N 1
ATOM 1578 C CA . GLY A 1 198 ? -21.696 11.310 8.001 1.00 77.88 198 GLY A CA 1
ATOM 1579 C C . GLY A 1 198 ? -22.360 10.485 6.891 1.00 77.88 198 GLY A C 1
ATOM 1580 O O . GLY A 1 198 ? -22.911 11.045 5.951 1.00 77.88 198 GLY A O 1
ATOM 1581 N N . ILE A 1 199 ? -22.256 9.153 6.983 1.00 78.69 199 ILE A N 1
ATOM 1582 C CA . ILE A 1 199 ? -22.782 8.179 6.029 1.00 78.69 199 ILE A CA 1
ATOM 1583 C C . ILE A 1 199 ? -23.502 7.073 6.827 1.00 78.69 199 ILE A C 1
ATOM 1585 O O . ILE A 1 199 ? -22.870 6.482 7.702 1.00 78.69 199 ILE A O 1
ATOM 1589 N N . PRO A 1 200 ? -24.781 6.752 6.546 1.00 64.31 200 PRO A N 1
ATOM 1590 C CA . PRO A 1 200 ? -25.651 7.408 5.568 1.00 64.31 200 PRO A CA 1
ATOM 1591 C C . PRO A 1 200 ? -26.242 8.737 6.065 1.00 64.31 200 PRO A C 1
ATOM 1593 O O . PRO A 1 200 ? -26.751 9.519 5.267 1.00 64.31 200 PRO A O 1
ATOM 1596 N N . GLU A 1 201 ? -26.199 8.990 7.374 1.00 72.25 201 GLU A N 1
ATOM 1597 C CA . GLU A 1 201 ? -26.778 10.186 7.986 1.00 72.25 201 GLU A CA 1
ATOM 1598 C C . GLU A 1 201 ? -25.794 11.356 7.928 1.00 72.25 201 GLU A C 1
ATOM 1600 O O . GLU A 1 201 ? -24.783 11.363 8.631 1.00 72.25 201 GLU A O 1
ATOM 1605 N N . ALA A 1 202 ? -26.099 12.355 7.097 1.00 75.12 202 ALA A N 1
ATOM 1606 C CA . ALA A 1 202 ? -25.305 13.573 7.001 1.00 75.12 202 ALA A CA 1
ATOM 1607 C C . ALA A 1 202 ? -25.298 14.333 8.337 1.00 75.12 202 ALA A C 1
ATOM 1609 O O . ALA A 1 202 ? -26.328 14.477 8.998 1.00 75.12 202 ALA A O 1
ATOM 1610 N N . HIS A 1 203 ? -24.134 14.865 8.713 1.00 75.19 203 HIS A N 1
ATOM 1611 C CA . HIS A 1 203 ? -23.977 15.676 9.917 1.00 75.19 203 HIS A CA 1
ATOM 1612 C C . HIS A 1 203 ? -23.563 17.102 9.526 1.00 75.19 203 HIS A C 1
ATOM 1614 O O . HIS A 1 203 ? -22.575 17.256 8.810 1.00 75.19 203 HIS A O 1
ATOM 1620 N N . PRO A 1 204 ? -24.267 18.149 9.994 1.00 75.25 204 PRO A N 1
ATOM 1621 C CA . PRO A 1 204 ? -24.003 19.527 9.570 1.00 75.25 204 PRO A CA 1
ATOM 1622 C C . PRO A 1 204 ? -22.667 20.070 10.096 1.00 75.25 204 PRO A C 1
ATOM 1624 O O . PRO A 1 204 ? -22.101 20.992 9.516 1.00 75.25 204 PRO A O 1
ATOM 1627 N N . ASP A 1 205 ? -22.160 19.502 11.192 1.00 82.50 205 ASP A N 1
ATOM 1628 C CA . ASP A 1 205 ? -20.906 19.914 11.820 1.00 82.50 205 ASP A CA 1
ATOM 1629 C C . ASP A 1 205 ? -19.858 18.798 11.731 1.00 82.50 205 ASP A C 1
ATOM 1631 O O . ASP A 1 205 ? -19.763 17.914 12.590 1.00 82.50 205 ASP A O 1
ATOM 1635 N N . HIS A 1 206 ? -19.097 18.819 10.639 1.00 82.19 206 HIS A N 1
ATOM 1636 C CA . HIS A 1 206 ? -18.032 17.858 10.368 1.00 82.19 206 HIS A CA 1
ATOM 1637 C C . HIS A 1 206 ? -16.902 17.928 11.403 1.00 82.19 206 HIS A C 1
ATOM 1639 O O . HIS A 1 206 ? -16.363 16.890 11.796 1.00 82.19 206 HIS A O 1
ATOM 1645 N N . ALA A 1 207 ? -16.561 19.134 11.867 1.00 75.75 207 ALA A N 1
ATOM 1646 C CA . ALA A 1 207 ? -15.473 19.358 12.813 1.00 75.75 207 ALA A CA 1
ATOM 1647 C C . ALA A 1 207 ? -15.815 18.787 14.193 1.00 75.75 207 ALA A C 1
ATOM 1649 O O . ALA A 1 207 ? -14.994 18.091 14.794 1.00 75.75 207 ALA A O 1
ATOM 1650 N N . PHE A 1 208 ? -17.042 19.011 14.668 1.00 80.12 208 PHE A N 1
ATOM 1651 C CA . PHE A 1 208 ? -17.530 18.437 15.919 1.00 80.12 208 PHE A CA 1
ATOM 1652 C C . PHE A 1 208 ? -17.513 16.903 15.898 1.00 80.12 208 PHE A C 1
ATOM 1654 O O . PHE A 1 208 ? -17.082 16.271 16.865 1.00 80.12 208 PHE A O 1
ATOM 1661 N N . LEU A 1 209 ? -17.932 16.296 14.786 1.00 80.44 209 LEU A N 1
ATOM 1662 C CA . LEU A 1 209 ? -17.959 14.843 14.615 1.00 80.44 209 LEU A CA 1
ATOM 1663 C C . LEU A 1 209 ? -16.547 14.236 14.668 1.00 80.44 209 LEU A C 1
ATOM 1665 O O . LEU A 1 209 ? -16.301 13.294 15.426 1.00 80.44 209 LEU A O 1
ATOM 1669 N N . LEU A 1 210 ? -15.601 14.828 13.930 1.00 82.81 210 LEU A N 1
ATOM 1670 C CA . LEU A 1 210 ? -14.192 14.421 13.931 1.00 82.81 210 LEU A CA 1
ATOM 1671 C C . LEU A 1 210 ? -13.545 14.607 15.307 1.00 82.81 210 LEU A C 1
ATOM 1673 O O . LEU A 1 210 ? -12.837 13.719 15.781 1.00 82.81 210 LEU A O 1
ATOM 1677 N N . LEU A 1 211 ? -13.842 15.714 15.992 1.00 79.75 211 LEU A N 1
ATOM 1678 C CA . LEU A 1 211 ? -13.365 15.958 17.350 1.00 79.75 211 LEU A CA 1
ATOM 1679 C C . LEU A 1 211 ? -13.872 14.880 18.318 1.00 79.75 211 LEU A C 1
ATOM 1681 O O . LEU A 1 211 ? -13.102 14.349 19.118 1.00 79.75 211 LEU A O 1
ATOM 1685 N N . ARG A 1 212 ? -15.153 14.511 18.233 1.00 83.50 212 ARG A N 1
ATOM 1686 C CA . ARG A 1 212 ? -15.761 13.505 19.115 1.00 83.50 212 ARG A CA 1
ATOM 1687 C C . ARG A 1 212 ? -15.221 12.094 18.851 1.00 83.50 212 ARG A C 1
ATOM 1689 O O . ARG A 1 212 ? -15.025 11.334 19.806 1.00 83.50 212 ARG A O 1
ATOM 1696 N N . LEU A 1 213 ? -14.952 11.756 17.588 1.00 85.19 213 LEU A N 1
ATOM 1697 C CA . LEU A 1 213 ? -14.250 10.529 17.194 1.00 85.19 213 LEU A CA 1
ATOM 1698 C C . LEU A 1 213 ? -12.845 10.493 17.793 1.00 85.19 213 LEU A C 1
ATOM 1700 O O . LEU A 1 213 ? -12.521 9.551 18.514 1.00 85.19 213 LEU A O 1
ATOM 1704 N N . ALA A 1 214 ? -12.046 11.537 17.560 1.00 83.44 214 ALA A N 1
ATOM 1705 C CA . ALA A 1 214 ? -10.680 11.636 18.062 1.00 83.44 214 ALA A 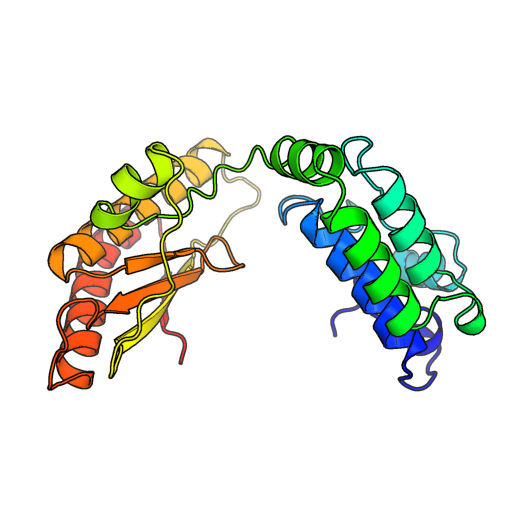CA 1
ATOM 1706 C C . ALA A 1 214 ? -10.628 11.551 19.595 1.00 83.44 214 ALA A C 1
ATOM 1708 O O . ALA A 1 214 ? -9.829 10.796 20.147 1.00 83.44 214 ALA A O 1
ATOM 1709 N N . MET A 1 215 ? -11.522 12.256 20.296 1.00 85.38 215 MET A N 1
ATOM 1710 C CA . MET A 1 215 ? -11.600 12.219 21.759 1.00 85.38 215 MET A CA 1
ATOM 1711 C C . MET A 1 215 ? -11.919 10.822 22.295 1.00 85.38 215 MET A C 1
ATOM 1713 O O . MET A 1 215 ? -11.297 10.384 23.263 1.00 85.38 215 MET A O 1
ATOM 1717 N N . ASN A 1 216 ? -12.889 10.120 21.704 1.00 86.19 216 ASN A N 1
ATOM 1718 C CA . ASN A 1 216 ? -13.245 8.777 22.159 1.00 86.19 216 ASN A CA 1
ATOM 1719 C C . ASN A 1 216 ? -12.166 7.752 21.801 1.00 86.19 216 ASN A C 1
ATOM 1721 O O . ASN A 1 216 ? -11.869 6.894 22.626 1.00 86.19 216 ASN A O 1
ATOM 1725 N N . LEU A 1 217 ? -11.525 7.892 20.639 1.00 88.31 217 LEU A N 1
ATOM 1726 C CA . LEU A 1 217 ? -10.379 7.072 20.265 1.00 88.31 217 LEU A CA 1
ATOM 1727 C C . LEU A 1 217 ? -9.235 7.224 21.274 1.00 88.31 217 LEU A C 1
ATOM 1729 O O . LEU A 1 217 ? -8.726 6.225 21.770 1.00 88.31 217 LEU A O 1
ATOM 1733 N N . VAL A 1 218 ? -8.876 8.459 21.638 1.00 86.50 218 VAL A N 1
ATOM 1734 C CA . VAL A 1 218 ? -7.837 8.730 22.646 1.00 86.50 218 VAL A CA 1
ATOM 1735 C C . VAL A 1 218 ? -8.204 8.123 24.002 1.00 86.50 218 VAL A C 1
ATOM 1737 O O . VAL A 1 218 ? -7.347 7.522 24.643 1.00 86.50 218 VAL A O 1
ATOM 1740 N N . LYS A 1 219 ? -9.466 8.242 24.437 1.00 86.81 219 LYS A N 1
ATOM 1741 C CA . LYS A 1 219 ? -9.929 7.678 25.717 1.00 86.81 219 LYS A CA 1
ATOM 1742 C C . LYS A 1 219 ? -9.760 6.163 25.784 1.00 86.81 219 LYS A C 1
ATOM 1744 O O . LYS A 1 219 ? -9.196 5.669 26.755 1.00 86.81 219 LYS A O 1
ATOM 1749 N N . GLU A 1 220 ? -10.225 5.446 24.766 1.00 86.56 220 GLU A N 1
ATOM 1750 C CA . GLU A 1 220 ? -10.090 3.986 24.717 1.00 86.56 220 GLU A CA 1
ATOM 1751 C C . GLU A 1 220 ? -8.612 3.580 24.570 1.00 86.56 220 GLU A C 1
ATOM 1753 O O . GLU A 1 220 ? -8.154 2.607 25.169 1.00 86.56 220 GLU A O 1
ATOM 1758 N N . LEU A 1 221 ? -7.819 4.367 23.832 1.00 87.50 221 LEU A N 1
ATOM 1759 C CA . LEU A 1 221 ? -6.404 4.082 23.595 1.00 87.50 221 LEU A CA 1
ATOM 1760 C C . LEU A 1 221 ? -5.537 4.225 24.849 1.00 87.50 221 LEU A C 1
ATOM 1762 O O . LEU A 1 221 ? -4.511 3.559 24.940 1.00 87.50 221 LEU A O 1
ATOM 1766 N N . ILE A 1 222 ? -5.933 5.033 25.837 1.00 84.25 222 ILE A N 1
ATOM 1767 C CA . ILE A 1 222 ? -5.231 5.095 27.132 1.00 84.25 222 ILE A CA 1
ATOM 1768 C C . ILE A 1 222 ? -5.209 3.714 27.800 1.00 84.25 222 ILE A C 1
ATOM 1770 O O . ILE A 1 222 ? -4.179 3.319 28.344 1.00 84.25 222 ILE A O 1
ATOM 1774 N N . VAL A 1 223 ? -6.312 2.962 27.718 1.00 85.62 223 VAL A N 1
ATOM 1775 C CA . VAL A 1 223 ? -6.398 1.606 28.280 1.00 85.62 223 VAL A CA 1
ATOM 1776 C C . VAL A 1 223 ? -5.429 0.681 27.550 1.00 85.62 223 VAL A C 1
ATOM 1778 O O . VAL A 1 223 ? -4.567 0.071 28.179 1.00 85.62 223 VAL A O 1
ATOM 1781 N N . LEU A 1 224 ? -5.493 0.659 26.216 1.00 85.94 224 LEU A N 1
ATOM 1782 C CA . LEU A 1 224 ? -4.613 -0.178 25.397 1.00 85.94 224 LEU A CA 1
ATOM 1783 C C . LEU A 1 224 ? -3.129 0.175 25.586 1.00 85.94 224 LEU A C 1
ATOM 1785 O O . LEU A 1 224 ? -2.277 -0.711 25.639 1.00 85.94 224 LEU A O 1
ATOM 1789 N N . ARG A 1 225 ? -2.818 1.466 25.736 1.00 86.88 225 ARG A N 1
ATOM 1790 C CA . ARG A 1 225 ? -1.462 1.958 25.988 1.00 86.88 225 ARG A CA 1
ATOM 1791 C C . ARG A 1 225 ? -0.916 1.463 27.319 1.00 86.88 225 ARG A C 1
ATOM 1793 O O . ARG A 1 225 ? 0.237 1.045 27.355 1.00 86.88 225 ARG A O 1
ATOM 1800 N N . ASN A 1 226 ? -1.725 1.493 28.374 1.00 85.62 226 ASN A N 1
ATOM 1801 C CA . ASN A 1 226 ? -1.325 1.007 29.694 1.00 85.62 226 ASN A CA 1
ATOM 1802 C C . ASN A 1 226 ? -1.100 -0.511 29.709 1.00 85.62 226 ASN A C 1
ATOM 1804 O O . ASN A 1 226 ? -0.269 -0.993 30.471 1.00 85.62 226 ASN A O 1
ATOM 1808 N N . GLU A 1 227 ? -1.821 -1.257 28.872 1.00 85.12 227 GLU A N 1
ATOM 1809 C CA . GLU A 1 227 ? -1.698 -2.714 28.792 1.00 85.12 227 GLU A CA 1
ATOM 1810 C C . GLU A 1 227 ? -0.547 -3.184 27.894 1.00 85.12 227 GLU A C 1
ATOM 1812 O O . GLU A 1 227 ? 0.091 -4.187 28.202 1.00 85.12 227 GLU A O 1
ATOM 1817 N N . MET A 1 228 ? -0.309 -2.502 26.768 1.00 83.69 228 MET A N 1
ATOM 1818 C CA . MET A 1 228 ? 0.515 -3.034 25.671 1.00 83.69 228 MET A CA 1
ATOM 1819 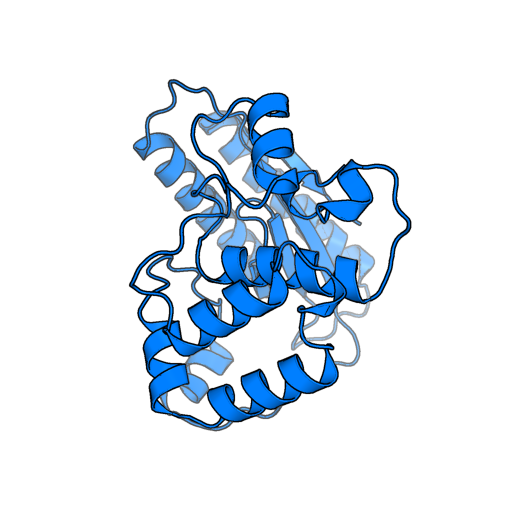C C . MET A 1 228 ? 1.644 -2.096 25.218 1.00 83.69 228 MET A C 1
ATOM 1821 O O . MET A 1 228 ? 2.462 -2.503 24.396 1.00 83.69 228 MET A O 1
ATOM 1825 N N . GLY A 1 229 ? 1.703 -0.854 25.710 1.00 82.00 229 GLY A N 1
ATOM 1826 C CA . GLY A 1 229 ? 2.735 0.114 25.324 1.00 82.00 229 GLY A CA 1
ATOM 1827 C C . GLY A 1 229 ? 2.607 0.605 23.878 1.00 82.00 229 GLY A C 1
ATOM 1828 O O . GLY A 1 229 ? 3.515 0.420 23.075 1.00 82.00 229 GLY A O 1
ATOM 1829 N N . CYS A 1 230 ? 1.477 1.229 23.527 1.00 85.88 230 CYS A N 1
ATOM 1830 C CA . CYS A 1 230 ? 1.216 1.733 22.174 1.00 85.88 230 CYS A CA 1
ATOM 1831 C C . CYS A 1 230 ? 1.127 3.268 22.076 1.00 85.88 230 CYS A C 1
ATOM 1833 O O . CYS A 1 230 ? 0.870 3.974 23.055 1.00 85.88 230 CYS A O 1
ATOM 1835 N N . CYS A 1 231 ? 1.281 3.780 20.859 1.00 82.69 231 CYS A N 1
ATOM 1836 C CA . CYS A 1 231 ? 1.224 5.191 20.496 1.00 82.69 231 CYS A CA 1
ATOM 1837 C C . CYS A 1 231 ? 0.182 5.424 19.396 1.00 82.69 231 CYS A C 1
ATOM 1839 O O . CYS A 1 231 ? 0.025 4.604 18.492 1.00 82.69 231 CYS A O 1
ATOM 1841 N N . LEU A 1 232 ? -0.499 6.568 19.466 1.00 83.94 232 LEU A N 1
ATOM 1842 C CA . LEU A 1 232 ? -1.458 7.033 18.466 1.00 83.94 232 LEU A CA 1
ATOM 1843 C C . LEU A 1 232 ? -0.851 8.187 17.670 1.00 83.94 232 LEU A C 1
ATOM 1845 O O . LEU A 1 232 ? -0.323 9.132 18.256 1.00 83.94 232 LEU A O 1
ATOM 1849 N N . SER A 1 233 ? -0.980 8.142 16.348 1.00 82.38 233 SER A N 1
ATOM 1850 C CA . SER A 1 233 ? -0.668 9.258 15.458 1.00 82.38 233 SER A CA 1
ATOM 1851 C C . SER A 1 233 ? -1.891 9.575 14.608 1.00 82.38 233 SER A C 1
ATOM 1853 O O . SER A 1 233 ? -2.427 8.708 13.924 1.00 82.38 233 SER A O 1
ATOM 1855 N N . PHE A 1 234 ? -2.347 10.824 14.655 1.00 73.75 234 PHE A N 1
ATOM 1856 C CA . PHE A 1 234 ? -3.323 11.322 13.692 1.00 73.75 234 PHE A CA 1
ATOM 1857 C C . PHE A 1 234 ? -2.601 11.715 12.403 1.00 73.75 234 PHE A C 1
ATOM 1859 O O . PHE A 1 234 ? -1.488 12.250 12.445 1.00 73.75 234 PHE A O 1
ATOM 1866 N N . ARG A 1 235 ? -3.232 11.443 11.261 1.00 69.81 235 ARG A N 1
ATOM 1867 C CA . ARG A 1 235 ? -2.752 11.854 9.939 1.00 69.81 235 ARG A CA 1
ATOM 1868 C C . ARG A 1 235 ? -3.776 12.821 9.342 1.00 69.81 235 ARG A C 1
ATOM 1870 O O . ARG A 1 235 ? -4.976 12.592 9.483 1.00 69.81 235 ARG A O 1
ATOM 1877 N N . ALA A 1 236 ? -3.281 13.905 8.752 1.00 49.28 236 ALA A N 1
ATOM 1878 C CA . ALA A 1 236 ? -4.076 14.824 7.941 1.00 49.28 236 ALA A CA 1
ATOM 1879 C C . ALA A 1 236 ? -4.111 14.333 6.493 1.00 49.28 236 ALA A C 1
ATOM 1881 O O . ALA A 1 236 ? -3.084 13.751 6.067 1.00 49.28 236 ALA A O 1
#

InterPro domains:
  IPR000719 Protein kinase domain [PS50011] (1-98)
  IPR001245 Serine-threonine/tyrosine-protein kinase, catalytic domain [PF07714] (1-95)
  IPR011009 Protein kinase-like domain superfamily [SSF56112] (2-96)
  IPR029787 Nucleotide cyclase [G3DSA:3.30.70.1230] (109-236)
  IPR050122 Receptor Tyrosine Kinase [PTHR24416] (1-101)

Foldseek 3Di:
DPLQLAALCVLVVHDDDQLSVLSSVLVVLQCLLPPPVDDQDPPDDSVVQSVCLNVVNDGGDHDPLQPVLSVVLSCQSRDNPSVSHDGVVVVVVSVVVQVVDPVSVVSSVVSCPPPPPFPDPPVCVVCVVVVHDDPDDDAPDKQKWKKFKDADDDPPDDPVLVVVLLVLVVVLLVVLCVVLVWDWGDDSDSRMIMTIHCPPPHDPDSPVSNVSSVVSSVVSVVVVCVVRNMDMDIDD

Organism: Guillardia theta (NCBI:txid55529)

pLDDT: mean 79.69, std 13.11, range [35.75, 97.38]

Sequence (236 aa):
LPFWWTAPELLDGGMESTASDVYAYAITLWELFHPRTSSIYPNAELLQTLELIKRGELRPMIDESVPSEIIELMHQCWSSAAESRPGFSAIVNELTRLSRDVDFMRRGISSTSHSSQIIVPSQLLHKVQMGRHVPPERYESASIMFFSIHREESEDDPSSLRQQFEMKTKHLINSVADKHSALVMPTCNPTCYMFATGIPEAHPDHAFLLLRLAMNLVKELIVLRNEMGCCLSFRA

Radius of gyration: 21.79 Å; chains: 1; bounding box: 53×40×54 Å